Protein 4JF5 (pdb70)

InterPro domains:
  IPR001460 Penicillin-binding protein, transpeptidase [PF00905] (48-263)
  IPR012338 Beta-lactamase/transpeptidase-like [G3DSA:3.40.710.10] (31-273)
  IPR012338 Beta-lactamase/transpeptidase-like [SSF56601] (37-250)
  IPR050515 Class D beta-lactamase/transpeptidase [PTHR30627] (70-161)
  IPR058235 Beta-lactamase OXA-23/133 [NF000266] (1-273)

Radius of gyration: 17.52 Å; Cα contacts (8 Å, |Δi|>4): 471; chains: 1; bounding box: 37×50×43 Å

GO terms:
  GO:0008800 beta-lactamase activity (F, EXP)

Solvent-accessible surface area: 12096 Å² total; per-residue (Å²): 177,94,152,37,32,62,100,41,0,78,83,46,0,65,99,54,115,14,46,0,0,0,0,6,39,49,117,189,129,62,46,54,24,6,38,19,83,93,23,0,108,57,76,36,6,0,0,26,2,1,16,2,1,1,0,0,0,0,17,67,44,159,78,14,75,73,116,50,94,15,177,84,206,58,160,196,116,75,165,83,98,222,98,157,93,26,29,0,10,40,0,2,99,57,102,110,20,40,2,4,68,58,0,0,118,81,10,22,44,122,34,0,56,120,9,0,155,118,30,45,9,14,42,22,89,0,26,158,98,20,29,39,1,10,58,76,11,50,0,75,0,15,0,31,63,2,0,72,12,0,13,80,0,9,89,49,120,11,68,18,46,137,138,5,2,44,26,0,33,109,11,2,72,76,101,93,70,134,35,59,68,11,19,2,13,35,3,33,1,109,124,40,152,85,22,2,0,0,0,0,0,6,0,56,34,79,102,39,120,34,14,0,0,0,0,0,0,58,3,79,88,130,15,80,48,64,9,17,55,71,0,2,52,55,0,0,123,47,21,116,15,52

CATH classification: 3.40.710.10

Secondary structure (DSSP, 8-state):
-HHHHHHHHHHHHHHTTS-EEEEEE-SS-EEEEES-GGGGGS-B--GGGGHHHHHHHHHHTTS--TTPPP----SPP--GGGSPP--HHHHHH-SS-SHHHHHHHHH-HHHHHHHHHHHT-TT---TT-TTTHHHHSS--B-HHHHHHHHHHHHTT-SSS-HHHHHHHHHHTEEEEETTEEEEEEEEEE-SSSSEEEEEEEEEE-TTS-EEEEEEEEEE-TTS-TTHHHHHHHHHHHHTT--

Structure (mmCIF, N/CA/C/O backbone):
data_4JF5
#
_entry.id   4JF5
#
_cell.length_a   132.919
_cell.length_b   49.651
_cell.length_c   44.121
_cell.angle_alpha   90.00
_cell.angle_beta   96.97
_cell.angle_gamma   90.00
#
_symmetry.space_group_name_H-M   'C 1 2 1'
#
loop_
_entity.id
_entity.type
_entity.pdbx_description
1 polymer Beta-lactamase
2 non-polymer 'CITRATE ANION'
3 non-polymer 1,2-ETHANEDIOL
4 water water
#
loop_
_atom_site.group_PDB
_atom_site.id
_atom_site.type_symbol
_atom_site.label_atom_id
_atom_site.label_alt_id
_atom_site.label_comp_id
_atom_site.label_asym_id
_atom_site.label_entity_id
_atom_site.label_seq_id
_atom_site.pdbx_PDB_ins_code
_atom_site.Cartn_x
_atom_site.Cartn_y
_atom_site.Cartn_z
_atom_site.occupancy
_atom_site.B_iso_or_equiv
_atom_site.auth_seq_id
_atom_site.auth_comp_id
_atom_site.auth_asym_id
_atom_site.auth_atom_id
_atom_site.pdbx_PDB_model_num
ATOM 1 N N . ILE A 1 2 ? -27.701 -49.648 32.216 1.00 38.80 32 ILE A N 1
ATOM 2 C CA . ILE A 1 2 ? -27.883 -48.206 32.084 1.00 38.62 32 ILE A CA 1
ATOM 3 C C . ILE A 1 2 ? -27.398 -47.712 30.724 1.00 37.79 32 ILE A C 1
ATOM 4 O O . ILE A 1 2 ? -28.123 -47.017 30.010 1.00 36.95 32 ILE A O 1
ATOM 9 N N . VAL A 1 3 ? -26.166 -48.076 30.377 1.00 38.15 33 VAL A N 1
ATOM 10 C CA . VAL A 1 3 ? -25.558 -47.678 29.111 1.00 38.62 33 VAL A CA 1
ATOM 11 C C . VAL A 1 3 ? -26.344 -48.215 27.919 1.00 38.02 33 VAL A C 1
ATOM 12 O O . VAL A 1 3 ? -26.608 -47.490 26.955 1.00 38.05 33 VAL A O 1
ATOM 16 N N . GLN A 1 4 ? -26.718 -49.488 27.992 1.00 36.47 34 GLN A N 1
ATOM 17 C CA . GLN A 1 4 ? -27.469 -50.130 26.920 1.00 35.29 34 GLN A CA 1
ATOM 18 C C . GLN A 1 4 ? -28.814 -49.437 26.696 1.00 31.59 34 GLN A C 1
ATOM 19 O O . GLN A 1 4 ? -29.261 -49.282 25.556 1.00 29.54 34 GLN A O 1
ATOM 25 N N . GLY A 1 5 ? -29.443 -48.998 27.783 1.00 29.46 35 GLY A N 1
ATOM 26 C CA . GLY A 1 5 ? -30.675 -48.233 27.691 1.00 28.07 35 GLY A CA 1
ATOM 27 C C . GLY A 1 5 ? -30.475 -46.912 26.966 1.00 26.65 35 GLY A C 1
ATOM 28 O O . GLY A 1 5 ? -31.259 -46.549 26.086 1.00 24.49 35 GLY A O 1
ATOM 29 N N . HIS A 1 6 ? -29.421 -46.192 27.340 1.00 26.99 36 HIS A N 1
ATOM 30 C CA . HIS A 1 6 ? -29.070 -44.936 26.682 1.00 27.18 36 HIS A CA 1
ATOM 31 C C . HIS A 1 6 ? -28.904 -45.145 25.185 1.00 25.54 36 HIS A C 1
ATOM 32 O O . HIS A 1 6 ? -29.457 -44.390 24.381 1.00 22.30 36 HIS A O 1
ATOM 39 N N . ASN A 1 7 ? -28.149 -46.182 24.821 1.00 25.74 37 ASN A N 1
ATOM 40 C CA . ASN A 1 7 ? -27.879 -46.493 23.422 1.00 25.34 37 ASN A CA 1
ATOM 41 C C . ASN A 1 7 ? -29.173 -46.721 22.652 1.00 21.76 37 ASN A C 1
ATOM 42 O O . ASN A 1 7 ? -29.378 -46.161 21.575 1.00 21.78 37 ASN A O 1
ATOM 47 N N . GLN A 1 8 ? -30.046 -47.546 23.216 1.00 20.49 38 GLN A N 1
ATOM 48 C CA . GLN A 1 8 ? -31.287 -47.906 22.555 1.00 19.56 38 GLN A CA 1
ATOM 49 C C . GLN A 1 8 ? -32.166 -46.681 22.325 1.00 18.21 38 GLN A C 1
ATOM 50 O O . GLN A 1 8 ? -32.687 -46.473 21.229 1.00 18.56 38 GLN A O 1
ATOM 56 N N . VAL A 1 9 ? -32.319 -45.864 23.359 1.00 18.66 39 VAL A N 1
ATOM 57 C CA . VAL A 1 9 ? -33.236 -44.736 23.303 1.00 17.70 39 VAL A CA 1
ATOM 58 C C . VAL A 1 9 ? -32.808 -43.675 22.282 1.00 17.11 39 VAL A C 1
ATOM 59 O O . VAL A 1 9 ? -33.625 -43.189 21.497 1.00 16.62 39 VAL A O 1
ATOM 63 N N . ILE A 1 10 ? -31.527 -43.332 22.268 1.00 15.88 40 ILE A N 1
ATOM 64 C CA . ILE A 1 10 ? -31.059 -42.320 21.329 1.00 15.07 40 ILE A CA 1
ATOM 6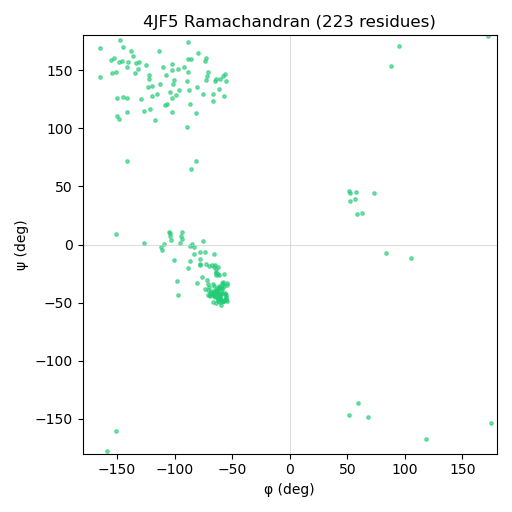5 C C . ILE A 1 10 ? -31.076 -42.826 19.875 1.00 15.26 40 ILE A C 1
ATOM 66 O O . ILE A 1 10 ? -31.391 -42.067 18.955 1.00 15.55 40 ILE A O 1
ATOM 71 N N . HIS A 1 11 ? -30.760 -44.103 19.668 1.00 15.67 41 HIS A N 1
ATOM 72 C CA . HIS A 1 11 ? -30.875 -44.722 18.341 1.00 16.62 41 HIS A CA 1
ATOM 73 C C . HIS A 1 11 ? -32.303 -44.518 17.849 1.00 16.59 41 HIS A C 1
ATOM 74 O O . HIS A 1 11 ? -32.542 -44.087 16.715 1.00 16.99 41 HIS A O 1
ATOM 81 N N . GLN A 1 12 ? -33.259 -44.803 18.726 1.00 17.36 42 GLN A N 1
ATOM 82 C CA . GLN A 1 12 ? -34.657 -44.641 18.383 1.00 18.32 42 GLN A CA 1
ATOM 83 C C . GLN A 1 12 ? -35.026 -43.179 18.101 1.00 18.41 42 GLN A C 1
ATOM 84 O O . GLN A 1 12 ? -35.797 -42.909 17.182 1.00 19.27 42 GLN A O 1
ATOM 90 N N . TYR A 1 13 ? -34.478 -42.243 18.875 1.00 18.11 43 TYR A N 1
ATOM 91 C CA . TYR A 1 13 ? -34.740 -40.825 18.633 1.00 18.00 43 TYR A CA 1
ATOM 92 C C . TYR A 1 13 ? -34.378 -40.438 17.198 1.00 18.46 43 TYR A C 1
ATOM 93 O O . TYR A 1 13 ? -35.111 -39.708 16.534 1.00 19.87 43 TYR A O 1
ATOM 102 N N . PHE A 1 14 ? -33.236 -40.919 16.718 1.00 17.97 44 PHE A N 1
ATOM 103 C CA . PHE A 1 14 ? -32.833 -40.606 15.356 1.00 18.27 44 PHE A CA 1
ATOM 104 C C . PHE A 1 14 ? -33.696 -41.326 14.324 1.00 18.52 44 PHE A C 1
ATOM 105 O O . PHE A 1 14 ? -34.051 -40.752 13.293 1.00 19.50 44 PHE A O 1
ATOM 113 N N . ASP A 1 15 ? -34.048 -42.575 14.612 1.00 18.43 45 ASP A N 1
ATOM 114 C CA . ASP A 1 15 ? -34.914 -43.332 13.716 1.00 19.22 45 ASP A CA 1
ATOM 115 C C . ASP A 1 15 ? -36.266 -42.646 13.545 1.00 21.56 45 ASP A C 1
ATOM 116 O O . ASP A 1 15 ? -36.841 -42.663 12.462 1.00 22.41 45 ASP A O 1
ATOM 121 N N . GLU A 1 16 ? -36.766 -42.040 14.617 1.00 22.82 46 GLU A N 1
ATOM 122 C CA . GLU A 1 16 ? -38.071 -41.384 14.581 1.00 26.54 46 GLU A CA 1
ATOM 123 C C . GLU A 1 16 ? -38.104 -40.196 13.612 1.00 28.59 46 GLU A C 1
ATOM 124 O O . GLU A 1 16 ? -39.174 -39.797 13.152 1.00 30.98 46 GLU A O 1
ATOM 130 N N . LYS A 1 17 ? -36.935 -39.649 13.285 1.00 29.15 47 LYS A N 1
ATOM 131 C CA . LYS A 1 17 ? -36.854 -38.540 12.336 1.00 31.08 47 LYS A CA 1
ATOM 132 C C . LYS A 1 17 ? -36.567 -39.012 10.910 1.00 31.43 47 LYS A C 1
ATOM 133 O O . LYS A 1 17 ? -36.425 -38.195 9.999 1.00 31.95 47 LYS A O 1
ATOM 139 N N . ASN A 1 18 ? -36.471 -40.327 10.735 1.00 31.00 48 ASN A N 1
ATOM 140 C CA A ASN A 1 18 ? -36.222 -40.927 9.425 0.56 31.56 48 ASN A CA 1
ATOM 141 C CA B ASN A 1 18 ? -36.223 -40.933 9.426 0.44 31.25 48 ASN A CA 1
ATOM 142 C C . ASN A 1 18 ? -34.963 -40.405 8.738 1.00 30.91 48 ASN A C 1
ATOM 143 O O . ASN A 1 18 ? -34.971 -40.090 7.548 1.00 31.85 48 ASN A O 1
ATOM 152 N N . THR A 1 19 ? -33.878 -40.310 9.491 1.00 28.53 49 THR A N 1
ATOM 153 C CA . THR A 1 19 ? -32.615 -39.915 8.897 1.00 26.46 49 THR A CA 1
ATOM 154 C C . THR A 1 19 ? -31.481 -40.605 9.635 1.00 23.54 49 THR A C 1
ATOM 155 O O . THR A 1 19 ? -31.713 -41.331 10.598 1.00 25.39 49 THR A O 1
ATOM 159 N N . SER A 1 20 ? -30.267 -40.398 9.147 1.00 20.85 50 SER A N 1
ATOM 160 C CA A SER A 1 20 ? -29.075 -41.026 9.701 0.74 18.79 50 SER A CA 1
ATOM 161 C CA B SER A 1 20 ? -29.084 -41.027 9.704 0.26 19.25 50 SER A CA 1
ATOM 162 C C . SER A 1 20 ? -28.278 -39.986 10.466 1.00 16.80 50 SER A C 1
ATOM 163 O O . SER A 1 20 ? -27.979 -38.921 9.936 1.00 16.65 50 SER A O 1
ATOM 168 N N . GLY A 1 21 ? -27.940 -40.297 11.710 1.00 15.29 51 GLY A N 1
ATOM 169 C CA . GLY A 1 21 ? -27.207 -39.355 12.526 1.00 14.06 51 GLY A CA 1
ATOM 170 C C . GLY A 1 21 ? -26.361 -39.997 13.595 1.00 12.91 51 GLY A C 1
ATOM 171 O O . GLY A 1 21 ? -26.577 -41.144 14.000 1.00 13.60 51 GLY A O 1
ATOM 172 N N . VAL A 1 22 ? -25.392 -39.228 14.072 1.00 12.39 52 VAL A N 1
ATOM 173 C CA . VAL A 1 22 ? -24.557 -39.634 15.185 1.00 11.67 52 VAL A CA 1
ATOM 174 C C . VAL A 1 22 ? -24.448 -38.466 16.156 1.00 11.04 52 VAL A C 1
ATOM 175 O O . VAL A 1 22 ? -24.496 -37.307 15.756 1.00 11.22 52 VAL A O 1
ATOM 179 N N . LEU A 1 23 ? -24.339 -38.796 17.437 1.00 10.82 53 LEU A N 1
ATOM 180 C CA . LEU A 1 23 ? -24.029 -37.837 18.479 1.00 10.48 53 LEU A CA 1
ATOM 181 C C . LEU A 1 23 ? -22.758 -38.318 19.162 1.00 10.16 53 LEU A C 1
ATOM 182 O O . LEU A 1 23 ? -22.721 -39.409 19.742 1.00 12.16 53 LEU A O 1
ATOM 187 N N . VAL A 1 24 ? -21.708 -37.512 19.061 1.00 9.88 54 VAL A N 1
ATOM 188 C CA . VAL A 1 24 ? -20.430 -37.821 19.693 1.00 10.35 54 VAL A CA 1
ATOM 189 C C . VAL A 1 24 ? -20.358 -37.036 21.000 1.00 10.24 54 VAL A C 1
ATOM 190 O O . VAL A 1 24 ? -20.597 -35.835 21.003 1.00 10.73 54 VAL A O 1
ATOM 194 N N . ILE A 1 25 ? -20.045 -37.715 22.102 1.00 10.39 55 ILE A N 1
ATOM 195 C CA . ILE A 1 25 ? -19.920 -37.078 23.409 1.00 10.80 55 ILE A CA 1
ATOM 196 C C . ILE A 1 25 ? -18.500 -37.291 23.916 1.00 11.51 55 ILE A C 1
ATOM 197 O O . ILE A 1 25 ? -18.003 -38.418 23.931 1.00 14.22 55 ILE A O 1
ATOM 202 N N . GLN A 1 26 ? -17.840 -36.208 24.311 1.00 11.13 56 GLN A N 1
ATOM 203 C CA . GLN A 1 26 ? -16.491 -36.299 24.863 1.00 12.01 56 GLN A CA 1
ATOM 204 C C . GLN A 1 26 ? -16.479 -35.767 26.277 1.00 13.84 56 GLN A C 1
ATOM 205 O O . GLN A 1 26 ? -16.778 -34.598 26.525 1.00 13.40 56 GLN A O 1
ATOM 211 N N A THR A 1 27 ? -16.169 -36.639 27.226 0.35 15.51 57 THR A N 1
ATOM 212 N N B THR A 1 27 ? -16.088 -36.655 27.184 0.65 16.48 57 THR A N 1
ATOM 213 C CA A THR A 1 27 ? -16.000 -36.218 28.605 0.35 18.37 57 THR A CA 1
ATOM 214 C CA B THR A 1 27 ? -16.005 -36.402 28.608 0.65 20.34 57 THR A CA 1
ATOM 215 C C A THR A 1 27 ? -14.520 -36.058 28.891 0.35 21.34 57 THR A C 1
ATOM 216 C C B THR A 1 27 ? -14.614 -36.822 29.057 0.65 22.32 57 THR A C 1
ATOM 217 O O A THR A 1 27 ? -13.699 -36.069 27.975 0.35 22.06 57 THR A O 1
ATOM 218 O O B THR A 1 27 ? -14.316 -38.011 29.079 0.65 20.65 57 THR A O 1
ATOM 225 N N A ASP A 1 28 ? -14.181 -35.929 30.169 0.35 24.03 58 ASP A N 1
ATOM 226 N N B ASP A 1 28 ? -13.770 -35.847 29.391 0.65 25.81 58 ASP A N 1
ATOM 227 C CA A ASP A 1 28 ? -12.792 -35.758 30.575 0.35 27.61 58 ASP A CA 1
ATOM 228 C CA B ASP A 1 28 ? -12.397 -36.091 29.855 0.65 28.87 58 ASP A CA 1
ATOM 229 C C A ASP A 1 28 ? -11.954 -37.018 30.351 0.35 29.13 58 ASP A C 1
ATOM 230 C C B ASP A 1 28 ? -11.645 -37.191 29.092 0.65 30.41 58 ASP A C 1
ATOM 231 O O A ASP A 1 28 ? -10.724 -36.960 30.367 0.35 30.39 58 ASP A O 1
ATOM 232 O O B ASP A 1 28 ? -11.450 -38.291 29.614 0.65 31.76 58 ASP A O 1
ATOM 241 N N A LYS A 1 29 ? -12.620 -38.150 30.130 0.35 29.74 59 LYS A N 1
ATOM 242 N N B LYS A 1 29 ? -11.245 -36.887 27.858 0.65 30.52 59 LYS A N 1
ATOM 243 C CA A LYS A 1 29 ? -11.928 -39.434 30.061 0.35 30.86 59 LYS A CA 1
ATOM 244 C CA B LYS A 1 29 ? -10.536 -37.826 26.973 0.65 30.34 59 LYS A CA 1
ATOM 245 C C A LYS A 1 29 ? -12.281 -40.287 28.843 0.35 29.91 59 LYS A C 1
ATOM 246 C C B LYS A 1 29 ? -11.338 -39.061 26.544 0.65 28.60 59 LYS A C 1
ATOM 247 O O A LYS A 1 29 ? -11.687 -41.345 28.638 0.35 30.66 59 LYS A O 1
ATOM 248 O O B LYS A 1 29 ? -10.907 -39.805 25.663 0.65 29.64 59 LYS A O 1
ATOM 259 N N A LYS A 1 30 ? -13.230 -39.837 28.028 0.35 27.48 60 LYS A N 1
ATOM 260 N N B LYS A 1 30 ? -12.498 -39.274 27.156 0.65 24.97 60 LYS A N 1
ATOM 261 C CA A LYS A 1 30 ? -13.885 -40.759 27.105 0.35 25.35 60 LYS A CA 1
ATOM 262 C CA B LYS A 1 30 ? -13.331 -40.419 26.812 0.65 22.98 60 LYS A CA 1
ATOM 263 C C A LYS A 1 30 ? -14.565 -40.085 25.914 0.35 21.97 60 LYS A C 1
ATOM 264 C C B LYS A 1 30 ? -14.450 -40.023 25.861 0.65 20.26 60 LYS A C 1
ATOM 265 O O A LYS A 1 30 ? -15.101 -38.988 26.048 0.35 21.78 60 LYS A O 1
ATOM 266 O O B LYS A 1 30 ? -15.217 -39.104 26.133 0.65 18.63 60 LYS A O 1
ATOM 277 N N . ILE A 1 31 ? -14.546 -40.745 24.755 1.00 19.11 61 ILE A N 1
ATOM 278 C CA . ILE A 1 31 ? -15.506 -40.440 23.702 1.00 17.81 61 ILE A CA 1
ATOM 279 C C . ILE A 1 31 ? -16.516 -41.577 23.589 1.00 16.93 61 ILE A C 1
ATOM 280 O O . ILE A 1 31 ? -16.146 -42.750 23.534 1.00 19.57 61 ILE A O 1
ATOM 285 N N . ASN A 1 32 ? -17.796 -41.219 23.573 1.00 15.19 62 ASN A N 1
ATOM 286 C CA . ASN A 1 32 ? -18.859 -42.184 23.356 1.00 15.11 62 ASN A CA 1
ATOM 287 C C . ASN A 1 32 ? -19.684 -41.784 22.151 1.00 13.38 62 ASN A C 1
ATOM 288 O O . ASN A 1 32 ? -19.861 -40.599 21.889 1.00 13.53 62 ASN A O 1
ATOM 293 N N . LEU A 1 33 ? -20.175 -42.778 21.418 1.00 13.71 63 LEU A N 1
ATOM 294 C CA . LEU A 1 33 ? -20.987 -42.537 20.232 1.00 13.44 63 LEU A CA 1
ATOM 295 C C . LEU A 1 33 ? -22.416 -43.008 20.455 1.00 13.52 63 LEU A C 1
ATOM 296 O O . LEU A 1 33 ? -22.640 -44.089 20.991 1.00 16.29 63 LEU A O 1
ATOM 301 N N . TYR A 1 34 ? -23.371 -42.207 20.002 1.00 12.78 64 TYR A N 1
ATOM 302 C CA . TYR A 1 34 ? -24.790 -42.535 20.107 1.00 12.81 64 TYR A CA 1
ATOM 303 C C . TYR A 1 34 ? -25.479 -42.208 18.791 1.00 13.18 64 TYR A C 1
ATOM 304 O O . TYR A 1 34 ? -24.951 -41.453 17.974 1.00 13.55 64 TYR A O 1
ATOM 313 N N . GLY A 1 35 ? -26.667 -42.770 18.584 1.00 13.95 65 GLY A N 1
ATOM 314 C CA . GLY A 1 35 ? -27.425 -42.492 17.378 1.00 14.67 65 GLY A CA 1
ATOM 315 C C . GLY A 1 35 ? -27.658 -43.742 16.564 1.00 15.25 65 GLY A C 1
ATOM 316 O O . GLY A 1 35 ? -27.452 -44.850 17.051 1.00 16.29 65 GLY A O 1
ATOM 317 N N . ASN A 1 36 ? -28.108 -43.569 15.324 1.00 15.04 66 ASN A N 1
ATOM 318 C CA . ASN A 1 36 ? -28.435 -44.715 14.477 1.00 15.92 66 ASN A CA 1
ATOM 319 C C . ASN A 1 36 ? -27.464 -44.935 13.322 1.00 16.97 66 ASN A C 1
ATOM 320 O O . ASN A 1 36 ? -27.639 -45.857 12.530 1.00 19.00 66 ASN A O 1
ATOM 325 N N . ALA A 1 37 ? -26.446 -44.086 13.220 1.00 16.47 67 ALA A N 1
ATOM 326 C CA . ALA A 1 37 ? -25.452 -44.234 12.165 1.00 16.82 67 ALA A CA 1
ATOM 327 C C . ALA A 1 37 ? -24.073 -43.906 12.728 1.00 16.74 67 ALA A C 1
ATOM 328 O O . ALA A 1 37 ? -23.485 -42.866 12.424 1.00 16.36 67 ALA A O 1
ATOM 330 N N . LEU A 1 38 ? -23.559 -44.804 13.560 1.00 16.74 68 LEU A N 1
ATOM 331 C CA . LEU A 1 38 ? -22.331 -44.527 14.294 1.00 16.41 68 LEU A CA 1
ATOM 332 C C . LEU A 1 38 ? -21.120 -44.360 13.389 1.00 16.39 68 LEU A C 1
ATOM 333 O O . LEU A 1 38 ? -20.180 -43.665 13.758 1.00 17.64 68 LEU A O 1
ATOM 338 N N . SER A 1 39 ? -21.151 -44.984 12.212 1.00 17.48 69 SER A N 1
ATOM 339 C CA . SER A 1 39 ? -20.054 -44.878 11.251 1.00 18.73 69 SER A CA 1
ATOM 340 C C . SER A 1 39 ? -19.833 -43.446 10.764 1.00 17.81 69 SER A C 1
ATOM 341 O O . SER A 1 39 ? -18.765 -43.120 10.254 1.00 18.84 69 SER A O 1
ATOM 344 N N . ARG A 1 40 ? -20.837 -42.587 10.921 1.00 15.54 70 ARG A N 1
ATOM 345 C CA . ARG A 1 40 ? -20.671 -41.179 10.587 1.00 14.47 70 ARG A CA 1
ATOM 346 C C . ARG A 1 40 ? -19.582 -40.523 11.432 1.00 14.03 70 ARG A C 1
ATOM 347 O O . ARG A 1 40 ? -18.992 -39.541 11.011 1.00 14.22 70 ARG A O 1
ATOM 355 N N . ALA A 1 41 ? -19.333 -41.055 12.625 1.00 14.39 71 ALA A N 1
ATOM 356 C CA . ALA A 1 41 ? -18.409 -40.416 13.564 1.00 14.45 71 ALA A CA 1
ATOM 357 C C . ALA A 1 41 ? -17.000 -40.252 13.012 1.00 14.38 71 ALA A C 1
ATOM 358 O O . ALA A 1 41 ? -16.316 -39.280 13.337 1.00 14.68 71 ALA A O 1
ATOM 360 N N . ASN A 1 42 ? -16.575 -41.206 12.187 1.00 14.69 72 ASN A N 1
ATOM 361 C CA A ASN A 1 42 ? -15.247 -41.173 11.580 0.52 16.59 72 ASN A CA 1
ATOM 362 C CA B ASN A 1 42 ? -15.244 -41.165 11.589 0.48 16.20 72 ASN A CA 1
ATOM 363 C C . ASN A 1 42 ? -15.291 -40.912 10.079 1.00 16.34 72 ASN A C 1
ATOM 364 O O . ASN A 1 42 ? -14.334 -41.195 9.357 1.00 19.22 72 ASN A O 1
ATOM 373 N N . THR A 1 43 ? -16.405 -40.366 9.609 1.00 15.57 73 THR A N 1
ATOM 374 C CA . THR A 1 43 ? -16.556 -39.996 8.208 1.00 15.24 73 THR A CA 1
ATOM 375 C C . THR A 1 43 ? -16.371 -38.488 8.073 1.00 14.35 73 THR A C 1
ATOM 376 O O . THR A 1 43 ? -16.855 -37.723 8.904 1.00 14.52 7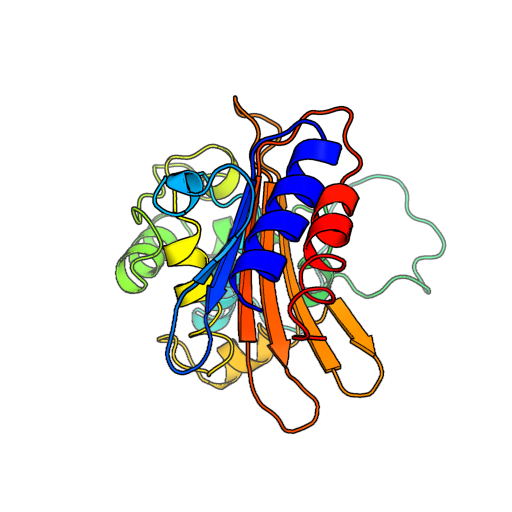3 THR A O 1
ATOM 380 N N . GLU A 1 44 ? -15.650 -38.059 7.043 1.00 14.63 74 GLU A N 1
ATOM 381 C CA . GLU A 1 44 ? -15.452 -36.634 6.798 1.00 14.90 74 GLU A CA 1
ATOM 382 C C . GLU A 1 44 ? -16.650 -35.995 6.099 1.00 13.79 74 GLU A C 1
ATOM 383 O O . GLU A 1 44 ? -17.162 -36.541 5.117 1.00 15.38 74 GLU A O 1
ATOM 389 N N . TYR A 1 45 ? -17.052 -34.821 6.585 1.00 12.45 75 TYR A N 1
ATOM 390 C CA . TYR A 1 45 ? -18.100 -34.011 5.974 1.00 12.71 75 TYR A CA 1
ATOM 391 C C . TYR A 1 45 ? -17.636 -32.571 5.899 1.00 12.10 75 TYR A C 1
ATOM 392 O O . TYR A 1 45 ? -16.817 -32.143 6.714 1.00 11.94 75 TYR A O 1
ATOM 401 N N . VAL A 1 46 ? -18.189 -31.794 4.975 1.00 12.87 76 VAL A N 1
ATOM 402 C CA . VAL A 1 46 ? -17.920 -30.360 5.017 1.00 12.66 76 VAL A CA 1
ATOM 403 C C . VAL A 1 46 ? -18.429 -29.825 6.358 1.00 11.27 76 VAL A C 1
ATOM 404 O O . VAL A 1 46 ? -19.456 -30.277 6.871 1.00 12.35 76 VAL A O 1
ATOM 408 N N . PRO A 1 47 ? -17.696 -28.878 6.957 1.00 11.09 77 PRO A N 1
ATOM 409 C CA . PRO A 1 47 ? -18.088 -28.388 8.288 1.00 10.97 77 PRO A CA 1
ATOM 410 C C . PRO A 1 47 ? -19.249 -27.404 8.255 1.00 10.68 77 PRO A C 1
ATOM 411 O O . PRO A 1 47 ? -19.873 -27.172 9.292 1.00 10.51 77 PRO A O 1
ATOM 415 N N . ALA A 1 48 ? -19.543 -26.838 7.092 1.00 10.80 78 ALA A N 1
ATOM 416 C CA . ALA A 1 48 ? -20.527 -25.769 6.982 1.00 11.31 78 ALA A CA 1
ATOM 417 C C . ALA A 1 48 ? -20.193 -24.679 7.998 1.00 10.29 78 ALA A C 1
ATOM 418 O O . ALA A 1 48 ? -19.013 -24.462 8.312 1.00 11.14 78 ALA A O 1
ATOM 420 N N . SER A 1 49 ? -21.197 -24.009 8.548 1.00 10.43 79 SER A N 1
ATOM 421 C CA . SER A 1 49 ? -20.884 -22.892 9.421 1.00 10.91 79 SER A CA 1
ATOM 422 C C . SER A 1 49 ? -20.372 -23.249 10.805 1.00 9.26 79 SER A C 1
ATOM 423 O O . SER A 1 49 ? -20.070 -22.347 11.578 1.00 10.01 79 SER A O 1
ATOM 426 N N . THR A 1 50 ? -20.186 -24.533 11.107 1.00 9.40 80 THR A N 1
ATOM 427 C CA . THR A 1 50 ? -19.364 -24.835 12.281 1.00 9.15 80 THR A CA 1
ATOM 428 C C . THR A 1 50 ? -17.971 -24.207 12.130 1.00 9.09 80 THR A C 1
ATOM 429 O O . THR A 1 50 ? -17.313 -23.907 13.120 1.00 9.79 80 THR A O 1
ATOM 433 N N . PHE A 1 51 ? -17.540 -23.982 10.891 1.00 8.87 81 PHE A N 1
ATOM 434 C CA . PHE A 1 51 ? -16.256 -23.364 10.629 1.00 9.52 81 PHE A CA 1
ATOM 435 C C . PHE A 1 51 ? -16.191 -21.922 11.113 1.00 8.63 81 PHE A C 1
ATOM 436 O O . PHE A 1 51 ? -15.098 -21.403 11.314 1.00 9.50 81 PHE A O 1
ATOM 444 N N . LYS A 1 52 ? -17.339 -21.279 11.337 1.00 9.62 82 LYS A N 1
ATOM 445 C CA . LYS A 1 52 ? -17.315 -19.907 11.852 1.00 9.74 82 LYS A CA 1
ATOM 446 C C . LYS A 1 52 ? -16.495 -19.796 13.134 1.00 9.13 82 LYS A C 1
ATOM 447 O O . LYS A 1 52 ? -15.888 -18.756 13.398 1.00 9.79 82 LYS A O 1
ATOM 453 N N . MET A 1 53 ? -16.498 -20.849 13.954 1.00 8.94 83 MET A N 1
ATOM 454 C CA . MET A 1 53 ? -15.699 -20.823 15.177 1.00 9.35 83 MET A CA 1
ATOM 455 C C . MET A 1 53 ? -14.221 -20.582 14.874 1.00 9.18 83 MET A C 1
ATOM 456 O O . MET A 1 53 ? -13.562 -19.745 15.498 1.00 10.06 83 MET A O 1
ATOM 461 N N . LEU A 1 54 ? -13.698 -21.347 13.926 1.00 9.28 84 LEU A N 1
ATOM 462 C CA . LEU A 1 54 ? -12.299 -21.251 13.565 1.00 9.48 84 LEU A CA 1
ATOM 463 C C . LEU A 1 54 ? -12.005 -19.974 12.769 1.00 9.76 84 LEU A C 1
ATOM 464 O O . LEU A 1 54 ? -10.964 -19.344 12.958 1.00 10.07 84 LEU A O 1
ATOM 469 N N . ASN A 1 55 ? -12.920 -19.592 11.885 1.00 9.16 85 ASN A N 1
ATOM 470 C CA . ASN A 1 55 ? -12.805 -18.339 11.169 1.00 9.81 85 ASN A CA 1
ATOM 471 C C . ASN A 1 55 ? -12.651 -17.168 12.160 1.00 9.96 85 ASN A C 1
ATOM 472 O O . ASN A 1 55 ? -11.748 -16.333 12.020 1.00 9.98 85 ASN A O 1
ATOM 477 N N . ALA A 1 56 ? -13.520 -17.124 13.172 1.00 9.16 86 ALA A N 1
ATOM 478 C CA . ALA A 1 56 ? -13.444 -16.081 14.196 1.00 9.69 86 ALA A CA 1
ATOM 479 C C . ALA A 1 56 ? -12.117 -16.097 14.949 1.00 9.27 86 ALA A C 1
ATOM 480 O O . ALA A 1 56 ? -11.520 -15.042 15.163 1.00 10.01 86 ALA A O 1
ATOM 482 N N . LEU A 1 57 ? -11.667 -17.277 15.370 1.00 8.73 87 LEU A N 1
ATOM 483 C CA . LEU A 1 57 ? -10.383 -17.375 16.060 1.00 8.94 87 LEU A CA 1
ATOM 484 C C . LEU A 1 57 ? -9.252 -16.815 15.206 1.00 9.28 87 LEU A C 1
ATOM 485 O O . LEU A 1 57 ? -8.422 -16.040 15.682 1.00 9.94 87 LEU A O 1
ATOM 490 N N . ILE A 1 58 ? -9.202 -17.233 13.945 1.00 9.52 88 ILE A N 1
ATOM 491 C CA . ILE A 1 58 ? -8.160 -16.792 13.039 1.00 9.69 88 ILE A CA 1
ATOM 492 C C . ILE A 1 58 ? -8.229 -15.294 12.782 1.00 10.33 88 ILE A C 1
ATOM 493 O O . ILE A 1 58 ? -7.207 -14.592 12.790 1.00 11.30 88 ILE A O 1
ATOM 498 N N . GLY A 1 59 ? -9.437 -14.797 12.559 1.00 10.46 89 GLY A N 1
ATOM 499 C CA . GLY A 1 59 ? -9.613 -13.391 12.262 1.00 11.49 89 GLY A CA 1
ATOM 500 C C . GLY A 1 59 ? -9.241 -12.495 13.427 1.00 11.01 89 GLY A C 1
ATOM 501 O O . GLY A 1 59 ? -8.612 -11.454 13.243 1.00 12.13 89 GLY A O 1
ATOM 502 N N . LEU A 1 60 ? -9.641 -12.892 14.630 1.00 10.26 90 LEU A N 1
ATOM 503 C CA . LEU A 1 60 ? -9.291 -12.128 15.823 1.00 11.00 90 LEU A CA 1
ATOM 504 C C . LEU A 1 60 ? -7.793 -12.220 16.147 1.00 11.47 90 LEU A C 1
ATOM 505 O O . LEU A 1 60 ? -7.154 -11.216 16.465 1.00 12.50 90 LEU A O 1
ATOM 510 N N . GLU A 1 61 ? -7.228 -13.422 16.075 1.00 10.81 91 GLU A N 1
ATOM 511 C CA . GLU A 1 61 ? -5.809 -13.603 16.382 1.00 11.63 91 GLU A CA 1
ATOM 512 C C . GLU A 1 61 ? -4.943 -12.738 15.468 1.00 11.67 91 GLU A C 1
ATOM 513 O O . GLU A 1 61 ? -3.942 -12.183 15.903 1.00 13.66 91 GLU A O 1
ATOM 519 N N . ASN A 1 62 ? -5.343 -12.632 14.206 1.00 11.40 92 ASN A N 1
ATOM 520 C CA . ASN A 1 62 ? -4.572 -11.903 13.209 1.00 12.60 92 ASN A CA 1
ATOM 521 C C . ASN A 1 62 ? -5.013 -10.453 13.047 1.00 13.20 92 ASN A C 1
ATOM 522 O O . ASN A 1 62 ? -4.591 -9.768 12.120 1.00 15.78 92 ASN A O 1
ATOM 527 N N . GLN A 1 63 ? -5.860 -9.997 13.964 1.00 13.66 93 GLN A N 1
ATOM 528 C CA . GLN A 1 63 ? -6.291 -8.607 14.028 1.00 15.85 93 GLN A CA 1
ATOM 529 C C . GLN A 1 63 ? -6.921 -8.127 12.726 1.00 15.51 93 GLN A C 1
ATOM 530 O O . GLN A 1 63 ? -6.721 -6.990 12.310 1.00 17.95 93 GLN A O 1
ATOM 536 N N . LYS A 1 64 ? -7.699 -8.996 12.092 1.00 13.83 94 LYS A N 1
ATOM 537 C CA . LYS A 1 64 ? -8.435 -8.612 10.891 1.00 14.19 94 LYS A CA 1
ATOM 538 C C . LYS A 1 64 ? -9.784 -7.995 11.249 1.00 15.31 94 LYS A C 1
ATOM 539 O O . LYS A 1 64 ? -10.450 -7.396 10.407 1.00 17.57 94 LYS A O 1
ATOM 545 N N . THR A 1 65 ? -10.186 -8.167 12.501 1.00 14.58 95 THR A N 1
ATOM 546 C CA . THR A 1 65 ? -11.378 -7.532 13.040 1.00 14.84 95 THR A CA 1
ATOM 547 C C . THR A 1 65 ? -11.213 -7.517 14.552 1.00 14.62 95 THR A C 1
ATOM 548 O O . THR A 1 65 ? -10.176 -7.932 15.069 1.00 15.34 95 THR A O 1
ATOM 552 N N . ASP A 1 66 ? -12.215 -7.018 15.256 1.00 14.53 96 ASP A N 1
ATOM 553 C CA . ASP A 1 66 ? -12.214 -7.049 16.707 1.00 14.72 96 ASP A CA 1
ATOM 554 C C . ASP A 1 66 ? -13.660 -7.266 17.135 1.00 14.37 96 ASP A C 1
ATOM 555 O O . ASP A 1 66 ? -14.566 -7.192 16.310 1.00 15.10 96 ASP A O 1
ATOM 560 N N . ILE A 1 67 ? -13.887 -7.540 18.412 1.00 14.87 97 ILE A N 1
ATOM 561 C CA . ILE A 1 67 ? -15.232 -7.914 18.840 1.00 14.88 97 ILE A CA 1
ATOM 562 C C . ILE A 1 67 ? -16.222 -6.748 18.869 1.00 16.16 97 ILE A C 1
ATOM 563 O O . ILE A 1 67 ? -17.409 -6.961 19.091 1.00 17.16 97 ILE A O 1
ATOM 568 N N . ASN A 1 68 ? -15.734 -5.530 18.645 1.00 16.71 98 ASN A N 1
ATOM 569 C CA . ASN A 1 68 ? -16.586 -4.346 18.670 1.00 18.57 98 ASN A CA 1
ATOM 570 C C . ASN A 1 68 ? -16.990 -3.844 17.289 1.00 18.40 98 ASN A C 1
ATOM 571 O O . ASN A 1 68 ? -17.890 -3.015 17.174 1.00 20.08 98 ASN A O 1
ATOM 576 N N . GLU A 1 69 ? -16.333 -4.337 16.244 1.00 17.02 99 GLU A N 1
ATOM 577 C CA . GLU A 1 69 ? -16.639 -3.882 14.893 1.00 16.86 99 GLU A CA 1
ATOM 578 C C . GLU A 1 69 ? -18.084 -4.200 14.512 1.00 16.76 99 GLU A C 1
ATOM 579 O O . GLU A 1 69 ? -18.566 -5.308 14.735 1.00 17.11 99 GLU A O 1
ATOM 585 N N . ILE A 1 70 ? -18.771 -3.217 13.941 1.00 17.47 100 ILE A N 1
ATOM 586 C CA . ILE A 1 70 ? -20.120 -3.418 13.426 1.00 18.48 100 ILE A CA 1
ATOM 587 C C . ILE A 1 70 ? -20.066 -3.541 11.908 1.00 18.85 100 ILE A C 1
ATOM 588 O O . ILE A 1 70 ? -19.520 -2.677 11.224 1.00 19.92 100 ILE A O 1
ATOM 593 N N . PHE A 1 71 ? -20.629 -4.629 11.395 1.00 18.99 101 PHE A N 1
ATOM 594 C CA . PHE A 1 71 ? -20.644 -4.918 9.966 1.00 20.21 101 PHE A CA 1
ATOM 595 C C . PHE A 1 71 ? -21.963 -4.486 9.328 1.00 22.23 101 PHE A C 1
ATOM 596 O O . PHE A 1 71 ? -23.001 -4.488 9.984 1.00 21.84 101 PHE A O 1
ATOM 604 N N . LYS A 1 72 ? -21.926 -4.129 8.048 1.00 27.07 102 LYS A N 1
ATOM 605 C CA . LYS A 1 72 ? -23.144 -3.742 7.337 1.00 31.17 102 LYS A CA 1
ATOM 606 C C . LYS A 1 72 ? -23.127 -4.170 5.866 1.00 33.78 102 LYS A C 1
ATOM 607 O O . LYS A 1 72 ? -22.062 -4.390 5.287 1.00 34.85 102 LYS A O 1
ATOM 613 N N . TRP A 1 73 ? -24.316 -4.282 5.275 1.00 34.81 103 TRP A N 1
ATOM 614 C CA . TRP A 1 73 ? -24.472 -4.675 3.872 1.00 35.92 103 TRP A CA 1
ATOM 615 C 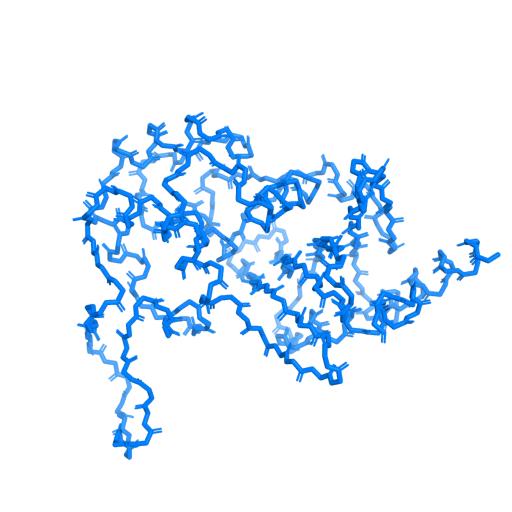C . TRP A 1 73 ? -25.880 -4.358 3.365 1.00 37.33 103 TRP A C 1
ATOM 616 O O . TRP A 1 73 ? -26.776 -4.048 4.150 1.00 37.59 103 TRP A O 1
ATOM 627 N N . LYS A 1 74 ? -26.071 -4.455 2.051 1.00 39.03 104 LYS A N 1
ATOM 628 C CA . LYS A 1 74 ? -27.377 -4.227 1.439 1.00 40.40 104 LYS A CA 1
ATOM 629 C C . LYS A 1 74 ? -28.203 -5.512 1.432 1.00 40.12 104 LYS A C 1
ATOM 630 O O . LYS A 1 74 ? -27.795 -6.518 0.852 1.00 40.55 104 LYS A O 1
ATOM 636 N N . GLY A 1 75 ? -29.365 -5.477 2.076 1.00 39.30 105 GLY A N 1
ATOM 637 C CA . GLY A 1 75 ? -30.212 -6.653 2.157 1.00 38.88 105 GLY A CA 1
ATOM 638 C C . GLY A 1 75 ? -31.680 -6.306 2.274 1.00 38.28 105 GLY A C 1
ATOM 639 O O . GLY A 1 75 ? -32.090 -5.195 1.937 1.00 36.68 105 GLY A O 1
ATOM 640 N N . GLU A 1 76 ? -32.476 -7.258 2.751 1.00 39.34 106 GLU A N 1
ATOM 641 C CA . GLU A 1 76 ? -33.905 -7.029 2.933 1.00 39.22 106 GLU A CA 1
ATOM 642 C C . GLU A 1 76 ? -34.148 -5.856 3.871 1.00 37.91 106 GLU A C 1
ATOM 643 O O . GLU A 1 76 ? -33.380 -5.635 4.810 1.00 37.68 106 GLU A O 1
ATOM 649 N N . LYS A 1 77 ? -35.205 -5.097 3.595 1.00 37.69 107 LYS A N 1
ATOM 650 C CA . LYS A 1 77 ? -35.555 -3.938 4.407 1.00 36.85 107 LYS A CA 1
ATOM 651 C C . LYS A 1 77 ? -35.749 -4.347 5.861 1.00 34.46 107 LYS A C 1
ATOM 652 O O . LYS A 1 77 ? -36.484 -5.290 6.165 1.00 33.67 107 LYS A O 1
ATOM 658 N N . ARG A 1 78 ? -35.068 -3.645 6.757 1.00 32.20 108 ARG A N 1
ATOM 659 C CA . ARG A 1 78 ? -35.186 -3.921 8.177 1.00 30.86 108 ARG A CA 1
ATOM 660 C C . ARG A 1 78 ? -36.085 -2.885 8.826 1.00 28.96 108 ARG A C 1
ATOM 661 O O . ARG A 1 78 ? -36.176 -1.744 8.371 1.00 31.92 108 ARG A O 1
ATOM 669 N N . SER A 1 79 ? -36.765 -3.292 9.886 1.00 25.02 109 SER A N 1
ATOM 670 C CA . SER A 1 79 ? -37.589 -2.372 10.642 1.00 22.28 109 SER A CA 1
ATOM 671 C C . SER A 1 79 ? -37.267 -2.507 12.114 1.00 18.83 109 SER A C 1
ATOM 672 O O . SER A 1 79 ? -36.761 -3.541 12.558 1.00 19.03 109 SER A O 1
ATOM 675 N N . PHE A 1 80 ? -37.564 -1.458 12.866 1.00 16.45 110 PHE A N 1
ATOM 676 C CA . PHE A 1 80 ? -37.354 -1.471 14.311 1.00 15.38 110 PHE A CA 1
ATOM 677 C C . PHE A 1 80 ? -35.933 -1.899 14.676 1.00 15.59 110 PHE A C 1
ATOM 678 O O . PHE A 1 80 ? -35.721 -2.725 15.565 1.00 15.65 110 PHE A O 1
ATOM 686 N N . THR A 1 81 ? -34.965 -1.323 13.970 1.00 16.04 111 THR A N 1
ATOM 687 C CA . THR A 1 81 ? -33.565 -1.668 14.165 1.00 17.25 111 THR A CA 1
ATOM 688 C C . THR A 1 81 ? -33.029 -1.228 15.519 1.00 14.97 111 THR A C 1
ATOM 689 O O . THR A 1 81 ? -32.005 -1.736 15.962 1.00 16.66 111 THR A O 1
ATOM 693 N N . ALA A 1 82 ? -33.718 -0.308 16.193 1.00 14.20 112 ALA A N 1
ATOM 694 C CA . ALA A 1 82 ? -33.302 0.071 17.538 1.00 15.70 112 ALA A CA 1
ATOM 695 C C . ALA A 1 82 ? -33.437 -1.107 18.500 1.00 15.99 112 ALA A C 1
ATOM 696 O O . ALA A 1 82 ? -32.834 -1.111 19.573 1.00 19.69 112 ALA A O 1
ATOM 698 N N . TRP A 1 83 ? -34.215 -2.113 18.102 1.00 15.75 113 TRP A N 1
ATOM 699 C CA . TRP A 1 83 ? -34.419 -3.312 18.917 1.00 18.10 113 TRP A CA 1
ATOM 700 C C . TRP A 1 83 ? -33.641 -4.515 18.396 1.00 20.29 113 TRP A C 1
ATOM 701 O O . TRP A 1 83 ? -33.848 -5.641 18.854 1.00 24.81 113 TRP A O 1
ATOM 712 N N . GLU A 1 84 ? -32.754 -4.273 17.439 1.00 19.85 114 GLU A N 1
ATOM 713 C CA . GLU A 1 84 ? -31.889 -5.319 16.920 1.00 21.89 114 GLU A CA 1
ATOM 714 C C . GLU A 1 84 ? -30.512 -5.178 17.550 1.00 21.05 114 GLU A C 1
ATOM 715 O O . GLU A 1 84 ? -30.023 -4.067 17.763 1.00 23.50 114 GLU A O 1
ATOM 721 N N . LYS A 1 85 ? -29.894 -6.309 17.860 1.00 20.03 115 LYS A N 1
ATOM 722 C CA . LYS A 1 85 ? -28.531 -6.304 18.361 1.00 20.92 115 LYS A CA 1
ATOM 723 C C . LYS A 1 85 ? -27.581 -5.794 17.281 1.00 19.71 115 LYS A C 1
ATOM 724 O O . LYS A 1 85 ? -27.755 -6.097 16.102 1.00 19.40 115 LYS A O 1
ATOM 730 N N . ASP A 1 86 ? -26.590 -5.006 17.680 1.00 19.38 116 ASP A N 1
ATOM 731 C CA . ASP A 1 86 ? -25.573 -4.547 16.738 1.00 21.17 116 ASP A CA 1
ATOM 732 C C . ASP A 1 86 ? -24.914 -5.722 16.026 1.00 17.85 116 ASP A C 1
ATOM 733 O O . ASP A 1 86 ? -24.643 -6.751 16.645 1.00 17.69 116 ASP A O 1
ATOM 738 N N . MET A 1 87 ? -24.653 -5.555 14.732 1.00 16.89 117 MET A N 1
ATOM 739 C CA . MET A 1 87 ? -24.121 -6.633 13.902 1.00 16.38 117 MET A CA 1
ATOM 740 C C . MET A 1 87 ? -22.608 -6.786 14.048 1.00 15.60 117 MET A C 1
ATOM 741 O O . MET A 1 87 ? -21.836 -6.453 13.150 1.00 16.06 117 MET A O 1
ATOM 746 N N . THR A 1 88 ? -22.203 -7.292 15.204 1.00 15.32 118 THR A N 1
ATOM 747 C CA . THR A 1 88 ? -20.814 -7.597 15.482 1.00 15.29 118 THR A CA 1
ATOM 748 C C . THR A 1 88 ? -20.495 -9.012 15.024 1.00 13.91 118 THR A C 1
ATOM 749 O O . THR A 1 88 ? -21.383 -9.767 14.623 1.00 13.98 118 THR A O 1
ATOM 753 N N . LEU A 1 89 ? -19.223 -9.379 15.110 1.00 14.99 119 LEU A N 1
ATOM 754 C CA . LEU A 1 89 ? -18.808 -10.729 14.803 1.00 14.60 119 LEU A CA 1
ATOM 755 C C . LEU A 1 89 ? -19.575 -11.728 15.665 1.00 13.64 119 LEU A C 1
ATOM 756 O O . LEU A 1 89 ? -20.020 -12.772 15.192 1.00 14.08 119 LEU A O 1
ATOM 761 N N . GLY A 1 90 ? -19.743 -11.385 16.936 1.00 13.63 120 GLY A N 1
ATOM 762 C CA . GLY A 1 90 ? -20.445 -12.244 17.868 1.00 14.25 120 GLY A CA 1
ATOM 763 C C . GLY A 1 90 ? -21.914 -12.409 17.534 1.00 15.00 120 GLY A C 1
ATOM 764 O O . GLY A 1 90 ? -22.458 -13.510 17.603 1.00 16.95 120 GLY A O 1
ATOM 765 N N . GLU A 1 91 ? -22.570 -11.313 17.179 1.00 15.18 121 GLU A N 1
ATOM 766 C CA . GLU A 1 91 ? -23.968 -11.396 16.775 1.00 16.51 121 GLU A CA 1
ATOM 767 C C . GLU A 1 91 ? -24.119 -12.217 15.497 1.00 15.84 121 GLU A C 1
ATOM 768 O O . GLU A 1 91 ? -25.030 -13.033 15.373 1.00 17.27 121 GLU A O 1
ATOM 774 N N . ALA A 1 92 ? -23.192 -12.020 14.563 1.00 14.51 122 ALA A N 1
ATOM 775 C CA . ALA A 1 92 ? -23.251 -12.710 13.285 1.00 15.02 122 ALA A CA 1
ATOM 776 C C . ALA A 1 92 ? -22.948 -14.196 13.420 1.00 14.05 122 ALA A C 1
ATOM 777 O O . ALA A 1 92 ? -23.281 -14.974 12.530 1.00 15.78 122 ALA A O 1
ATOM 779 N N . MET A 1 93 ? -22.322 -14.586 14.532 1.00 13.65 123 MET A N 1
ATOM 780 C CA . MET A 1 93 ? -22.020 -15.990 14.778 1.00 13.50 123 MET A CA 1
ATOM 781 C C . MET A 1 93 ? -23.297 -16.818 14.720 1.00 15.16 123 MET A C 1
ATOM 782 O O . MET A 1 93 ? -23.332 -17.884 14.109 1.00 17.49 123 MET A O 1
ATOM 787 N N . LYS A 1 94 ? -24.361 -16.289 15.317 1.00 18.03 124 LYS A N 1
ATOM 788 C CA A LYS A 1 94 ? -25.646 -16.975 15.479 0.51 21.27 124 LYS A CA 1
ATOM 789 C CA B LYS A 1 94 ? -25.581 -17.081 15.422 0.49 20.75 124 LYS A CA 1
ATOM 790 C C . LYS A 1 94 ? -26.559 -16.863 14.270 1.00 21.45 124 LYS A C 1
ATOM 791 O O . LYS A 1 94 ? -27.531 -17.605 14.140 1.00 24.87 124 LYS A O 1
ATOM 802 N N . LEU A 1 95 ? -26.286 -15.885 13.420 1.00 19.75 125 LEU A N 1
ATOM 803 C CA . LEU A 1 95 ? -27.215 -15.552 12.347 1.00 21.44 125 LEU A CA 1
ATOM 804 C C . LEU A 1 95 ? -26.965 -16.332 11.073 1.00 23.97 125 LEU A C 1
ATOM 805 O O . LEU A 1 95 ? -25.820 -16.571 10.682 1.00 25.75 125 LEU A O 1
ATOM 810 N N . SER A 1 96 ? -28.060 -16.723 10.432 1.00 25.76 126 SER A N 1
ATOM 811 C CA . SER A 1 96 ? -28.006 -17.474 9.195 1.00 27.72 126 SER A CA 1
ATOM 812 C C . SER A 1 96 ? -27.958 -16.511 8.024 1.00 28.19 126 SER A C 1
ATOM 813 O O . SER A 1 96 ? -28.521 -15.414 8.085 1.00 28.33 126 SER A O 1
ATOM 816 N N . ALA A 1 97 ? -27.278 -16.928 6.962 1.00 28.38 127 ALA A N 1
ATOM 817 C CA . ALA A 1 97 ? -27.264 -16.186 5.704 1.00 28.45 127 ALA A CA 1
ATOM 818 C C . ALA A 1 97 ? -26.877 -14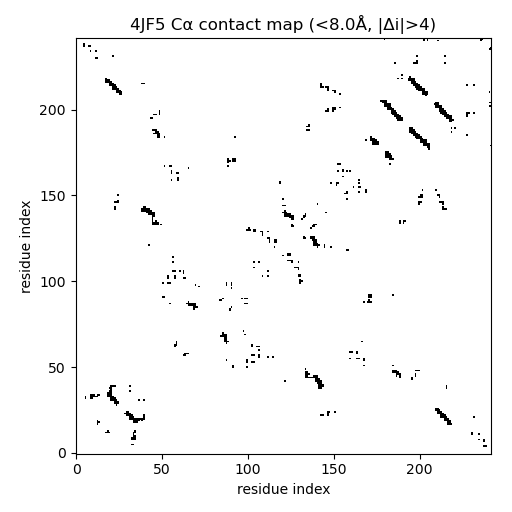.710 5.849 1.00 30.10 127 ALA A C 1
ATOM 819 O O . ALA A 1 97 ? -27.523 -13.839 5.273 1.00 31.91 127 ALA A O 1
ATOM 821 N N . VAL A 1 98 ? -25.845 -14.437 6.641 1.00 29.51 128 VAL A N 1
ATOM 822 C CA . VAL A 1 98 ? -25.238 -13.107 6.696 1.00 28.05 128 VAL A CA 1
ATOM 823 C C . VAL A 1 98 ? -23.855 -13.206 6.052 1.00 25.45 128 VAL A C 1
ATOM 824 O O . VAL A 1 98 ? -23.262 -14.283 6.049 1.00 27.84 128 VAL A O 1
ATOM 828 N N . PRO A 1 99 ? -23.346 -12.099 5.481 1.00 23.78 129 PRO A N 1
ATOM 829 C CA . PRO A 1 99 ? -22.068 -12.161 4.755 1.00 21.71 129 PRO A CA 1
ATOM 830 C C . PRO A 1 99 ? -20.835 -11.819 5.602 1.00 18.65 129 PRO A C 1
ATOM 831 O O . PRO A 1 99 ? -19.736 -11.760 5.054 1.00 18.15 129 PRO A O 1
ATOM 835 N N . VAL A 1 100 ? -21.016 -11.601 6.900 1.00 17.03 130 VAL A N 1
ATOM 836 C CA . VAL A 1 100 ? -19.930 -11.185 7.784 1.00 15.17 130 VAL A CA 1
ATOM 837 C C . VAL A 1 100 ? -18.733 -12.129 7.760 1.00 13.47 130 VAL A C 1
ATOM 838 O O . VAL A 1 100 ? -17.584 -11.686 7.688 1.00 13.34 130 VAL A O 1
ATOM 842 N N . TYR A 1 101 ? -18.999 -13.428 7.824 1.00 12.56 131 TYR A N 1
ATOM 843 C CA . TYR A 1 101 ? -17.918 -14.407 7.877 1.00 12.67 131 TYR A CA 1
ATOM 844 C C . TYR A 1 101 ? -17.248 -14.619 6.521 1.00 13.27 131 TYR A C 1
ATOM 845 O O . TYR A 1 101 ? -16.060 -14.925 6.457 1.00 13.20 131 TYR A O 1
ATOM 854 N N . GLN A 1 102 ? -17.991 -14.400 5.442 1.00 13.40 132 GLN A N 1
ATOM 855 C CA . GLN A 1 102 ? -17.384 -14.358 4.118 1.00 14.57 132 GLN A CA 1
ATOM 856 C C . GLN A 1 102 ? -16.434 -13.169 4.016 1.00 14.14 132 GLN A C 1
ATOM 857 O O . GLN A 1 102 ? -15.317 -13.299 3.509 1.00 14.73 132 GLN A O 1
ATOM 863 N N . GLU A 1 103 ? -16.876 -12.009 4.494 1.00 14.43 133 GLU A N 1
ATOM 864 C CA . GLU A 1 103 ? -16.022 -10.823 4.501 1.00 14.59 133 GLU A CA 1
ATOM 865 C C . GLU A 1 103 ? -14.765 -11.040 5.341 1.00 13.79 133 GLU A C 1
ATOM 866 O O . GLU A 1 103 ? -13.664 -10.690 4.925 1.00 14.53 133 GLU A O 1
ATOM 872 N N . LEU A 1 104 ? -14.931 -11.639 6.514 1.00 12.90 134 LEU A N 1
ATOM 873 C CA . LEU A 1 104 ? -13.786 -11.889 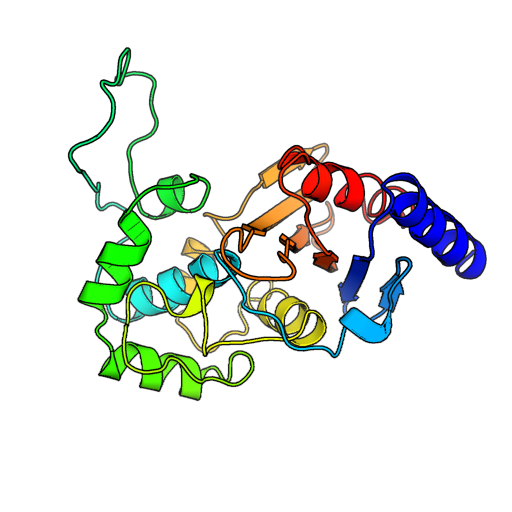7.379 1.00 12.49 134 LEU A CA 1
ATOM 874 C C . LEU A 1 104 ? -12.798 -12.826 6.691 1.00 12.16 134 LEU A C 1
ATOM 875 O O . LEU A 1 104 ? -11.583 -12.608 6.741 1.00 12.99 134 LEU A O 1
ATOM 880 N N . ALA A 1 105 ? -13.315 -13.869 6.048 1.00 12.17 135 ALA A N 1
ATOM 881 C CA . ALA A 1 105 ? -12.466 -14.799 5.314 1.00 12.35 135 ALA A CA 1
ATOM 882 C C . ALA A 1 105 ? -11.662 -14.084 4.226 1.00 13.15 135 ALA A C 1
ATOM 883 O O . ALA A 1 105 ? -10.475 -14.361 4.034 1.00 13.29 135 ALA A O 1
ATOM 885 N N . ARG A 1 106 ? -12.303 -13.158 3.520 1.00 13.50 136 ARG A N 1
ATOM 886 C CA . ARG A 1 106 ? -11.600 -12.401 2.489 1.00 14.32 136 ARG A CA 1
ATOM 887 C C . ARG A 1 106 ? -10.515 -11.502 3.086 1.00 14.73 136 ARG A C 1
ATOM 888 O O . ARG A 1 106 ? -9.462 -11.320 2.480 1.00 16.31 136 ARG A O 1
ATOM 896 N N . ARG A 1 107 ? -10.762 -10.943 4.269 1.00 15.13 137 ARG A N 1
ATOM 897 C CA . ARG A 1 107 ? -9.750 -10.134 4.940 1.00 15.01 137 ARG A CA 1
ATOM 898 C C . ARG A 1 107 ? -8.552 -10.979 5.342 1.00 14.69 137 ARG A C 1
ATOM 899 O O . ARG A 1 107 ? -7.403 -10.556 5.214 1.00 15.94 137 ARG A O 1
ATOM 907 N N . ILE A 1 108 ? -8.829 -12.161 5.878 1.00 13.24 138 ILE A N 1
ATOM 908 C CA . ILE A 1 108 ? -7.771 -13.093 6.230 1.00 13.63 138 ILE A CA 1
ATOM 909 C C . ILE A 1 108 ? -6.964 -13.444 4.981 1.00 13.58 138 ILE A C 1
ATOM 910 O O . ILE A 1 108 ? -5.726 -13.391 4.987 1.00 14.97 138 ILE A O 1
ATOM 915 N N . GLY A 1 109 ? -7.676 -13.778 3.909 1.00 13.92 139 GLY A N 1
ATOM 916 C CA . GLY A 1 109 ? -7.044 -14.107 2.646 1.00 14.81 139 GLY A CA 1
ATOM 917 C C . GLY A 1 109 ? -6.703 -15.581 2.558 1.00 14.13 139 GLY A C 1
ATOM 918 O O . GLY A 1 109 ? -6.477 -16.244 3.579 1.00 13.93 139 GLY A O 1
ATOM 919 N N . LEU A 1 110 ? -6.651 -16.091 1.331 1.00 15.38 140 LEU A N 1
ATOM 920 C CA . LEU A 1 110 ? -6.441 -17.515 1.100 1.00 15.85 140 LEU A CA 1
ATOM 921 C C . LEU A 1 110 ? -5.173 -18.049 1.753 1.00 15.95 140 LEU A C 1
ATOM 922 O O . LEU A 1 110 ? -5.192 -19.096 2.406 1.00 15.41 140 LEU A O 1
ATOM 927 N N . ASP A 1 111 ? -4.070 -17.332 1.572 1.00 16.08 141 ASP A N 1
ATOM 928 C CA . ASP A 1 111 ? -2.779 -17.811 2.046 1.00 16.88 141 ASP A CA 1
ATOM 929 C C . ASP A 1 111 ? -2.722 -17.943 3.572 1.00 15.87 141 ASP A C 1
ATOM 930 O O . ASP A 1 111 ? -2.334 -18.991 4.100 1.00 16.24 141 ASP A O 1
ATOM 935 N N . LEU A 1 112 ? -3.113 -16.887 4.276 1.00 15.31 142 LEU A N 1
ATOM 936 C CA . LEU A 1 112 ? -3.130 -16.928 5.734 1.00 14.55 142 LEU A CA 1
ATOM 937 C C . LEU A 1 112 ? -4.137 -17.955 6.248 1.00 13.32 142 LEU A C 1
ATOM 938 O O . LEU A 1 112 ? -3.859 -18.690 7.195 1.00 13.61 142 LEU A O 1
ATOM 943 N N . MET A 1 113 ? -5.300 -18.021 5.612 1.00 12.75 143 MET A N 1
ATOM 944 C CA . MET A 1 113 ? -6.307 -18.982 6.031 1.00 12.35 143 MET A CA 1
ATOM 945 C C . MET A 1 113 ? -5.780 -20.405 5.903 1.00 12.74 143 MET A C 1
ATOM 946 O O . MET A 1 113 ? -5.948 -21.218 6.810 1.00 12.53 143 MET A O 1
ATOM 951 N N . GLN A 1 114 ? -5.135 -20.710 4.783 1.00 13.53 144 GLN A N 1
ATOM 952 C CA . GLN A 1 114 ? -4.626 -22.061 4.584 1.00 13.26 144 GLN A CA 1
ATOM 953 C C . GLN A 1 114 ? -3.518 -22.386 5.582 1.00 13.21 144 GLN A C 1
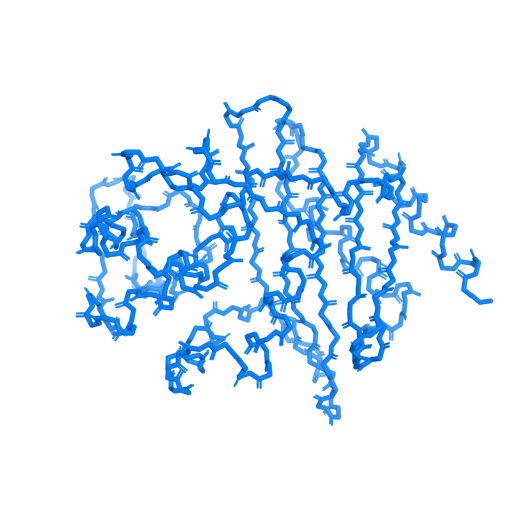ATOM 954 O O . GLN A 1 114 ? -3.446 -23.496 6.113 1.00 13.89 144 GLN A O 1
ATOM 960 N N . LYS A 1 115 ? -2.648 -21.417 5.837 1.00 13.10 145 LYS A N 1
ATOM 961 C CA . LYS A 1 115 ? -1.578 -21.615 6.798 1.00 14.28 145 LYS A CA 1
ATOM 962 C C . LYS A 1 115 ? -2.132 -21.897 8.201 1.00 13.06 145 LYS A C 1
ATOM 963 O O . LYS A 1 115 ? -1.654 -22.784 8.906 1.00 13.78 145 LYS A O 1
ATOM 969 N N . GLU A 1 116 ? -3.146 -21.143 8.606 1.00 12.10 146 GLU A N 1
ATOM 970 C CA . GLU A 1 116 ? -3.730 -21.316 9.926 1.00 11.78 146 GLU A CA 1
ATOM 971 C C . GLU A 1 116 ? -4.476 -22.635 10.046 1.00 12.10 146 GLU A C 1
ATOM 972 O O . GLU A 1 116 ? -4.369 -23.329 11.055 1.00 12.56 146 GLU A O 1
ATOM 978 N N . VAL A 1 117 ? -5.243 -22.973 9.020 1.00 11.64 147 VAL A N 1
ATOM 979 C CA . VAL A 1 117 ? -5.998 -24.216 9.042 1.00 12.72 147 VAL A CA 1
ATOM 980 C C . VAL A 1 117 ? -5.050 -25.416 9.100 1.00 13.07 147 VAL A C 1
ATOM 981 O O . VAL A 1 117 ? -5.323 -26.393 9.794 1.00 14.47 147 VAL A O 1
ATOM 985 N N . LYS A 1 118 ? -3.919 -25.321 8.403 1.00 13.89 148 LYS A N 1
ATOM 986 C CA . LYS A 1 118 ? -2.893 -26.354 8.456 1.00 16.58 148 LYS A CA 1
ATOM 987 C C . LYS A 1 118 ? -2.245 -26.415 9.844 1.00 16.42 148 LYS A C 1
ATOM 988 O O . LYS A 1 118 ? -2.009 -27.500 10.375 1.00 17.69 148 LYS A O 1
ATOM 994 N N . ARG A 1 119 ? -1.966 -25.255 10.436 1.00 14.59 149 ARG A N 1
ATOM 995 C CA . ARG A 1 119 ? -1.348 -25.212 11.762 1.00 14.70 149 ARG A CA 1
ATOM 996 C C . ARG A 1 119 ? -2.276 -25.840 12.803 1.00 15.83 149 ARG A C 1
ATOM 997 O O . ARG A 1 119 ? -1.835 -26.585 13.670 1.00 17.57 149 ARG A O 1
ATOM 1005 N N . ILE A 1 120 ? -3.568 -25.544 12.714 1.00 15.86 150 ILE A N 1
ATOM 1006 C CA . ILE A 1 120 ? -4.539 -26.115 13.637 1.00 16.76 150 ILE A CA 1
ATOM 1007 C C . ILE A 1 120 ? -4.737 -27.603 13.351 1.00 16.70 150 ILE A C 1
ATOM 1008 O O . ILE A 1 120 ? -4.948 -28.403 14.270 1.00 17.70 150 ILE A O 1
ATOM 1013 N N . GLY A 1 121 ? -4.648 -27.971 12.074 1.00 16.92 151 GLY A N 1
ATOM 1014 C CA . GLY A 1 121 ? -4.869 -29.345 11.666 1.00 17.44 151 GLY A CA 1
ATOM 1015 C C . GLY A 1 121 ? -6.341 -29.697 11.732 1.00 16.73 151 GLY A C 1
ATOM 1016 O O . GLY A 1 121 ? -6.715 -30.762 12.224 1.00 18.96 151 GLY A O 1
ATOM 1017 N N . PHE A 1 122 ? -7.183 -28.788 11.245 1.00 14.88 152 PHE A N 1
ATOM 1018 C CA . PHE A 1 122 ? -8.632 -28.977 11.289 1.00 13.87 152 PHE A CA 1
ATOM 1019 C C . PHE A 1 122 ? -9.097 -29.859 10.141 1.00 12.79 152 PHE A C 1
ATOM 1020 O O . PHE A 1 122 ? -9.021 -29.466 8.978 1.00 14.08 152 PHE A O 1
ATOM 1028 N N . GLY A 1 123 ? -9.591 -31.046 10.465 1.00 13.27 153 GLY A N 1
ATOM 1029 C CA . GLY A 1 123 ? -10.054 -31.964 9.441 1.00 13.53 153 GLY A CA 1
ATOM 1030 C C . GLY A 1 123 ? -8.963 -32.332 8.454 1.00 13.35 153 GLY A C 1
ATOM 1031 O O . GLY A 1 123 ? -7.834 -32.600 8.852 1.00 15.53 153 GLY A O 1
ATOM 1032 N N . ASN A 1 124 ? -9.301 -32.338 7.169 1.00 12.98 154 ASN A N 1
ATOM 1033 C CA . ASN A 1 124 ? -8.320 -32.619 6.133 1.00 14.03 154 ASN A CA 1
ATOM 1034 C C . ASN A 1 124 ? -7.436 -31.415 5.841 1.00 13.67 154 ASN A C 1
ATOM 1035 O O . ASN A 1 124 ? -6.486 -31.516 5.075 1.00 15.10 154 ASN A O 1
ATOM 1040 N N . ALA A 1 125 ? -7.765 -30.281 6.451 1.00 13.70 155 ALA A N 1
ATOM 1041 C CA . ALA A 1 125 ? -6.969 -29.061 6.371 1.00 15.07 155 ALA A CA 1
ATOM 1042 C C . ALA A 1 125 ? -6.763 -28.544 4.952 1.00 15.14 155 ALA A C 1
ATOM 1043 O O . ALA A 1 125 ? -5.791 -27.844 4.681 1.00 17.91 155 ALA A O 1
ATOM 1045 N N . GLU A 1 126 ? -7.697 -28.861 4.061 1.00 14.70 156 GLU A N 1
ATOM 1046 C CA . GLU A 1 126 ? -7.629 -28.405 2.676 1.00 16.04 156 GLU A CA 1
ATOM 1047 C C . GLU A 1 126 ? -8.653 -27.312 2.433 1.00 15.16 156 GLU A C 1
ATOM 1048 O O . GLU A 1 126 ? -9.840 -27.555 2.595 1.00 17.33 156 GLU A O 1
ATOM 1054 N N . ILE A 1 127 ? -8.227 -26.123 2.018 1.00 13.76 157 ILE A N 1
ATOM 1055 C CA . ILE A 1 127 ? -9.216 -25.079 1.757 1.00 14.21 157 ILE A CA 1
ATOM 1056 C C . ILE A 1 127 ? -9.382 -24.710 0.279 1.00 14.33 157 ILE A C 1
ATOM 1057 O O . ILE A 1 127 ? -10.261 -23.920 -0.063 1.00 15.69 157 ILE A O 1
ATOM 1062 N N . GLY A 1 128 ? -8.562 -25.287 -0.597 1.00 14.66 158 GLY A N 1
ATOM 1063 C CA . GLY A 1 128 ? -8.701 -25.018 -2.016 1.00 15.58 158 GLY A CA 1
ATOM 1064 C C . GLY A 1 128 ? -8.334 -23.598 -2.386 1.00 15.97 158 GLY A C 1
ATOM 1065 O O . GLY A 1 128 ? -7.475 -22.982 -1.753 1.00 16.47 158 GLY A O 1
ATOM 1066 N N . GLN A 1 129 ? -8.994 -23.071 -3.414 1.00 16.58 159 GLN A N 1
ATOM 1067 C CA . GLN A 1 129 ? -8.617 -21.779 -3.985 1.00 17.84 159 GLN A CA 1
ATOM 1068 C C . GLN A 1 129 ? -9.625 -20.643 -3.777 1.00 17.88 159 GLN A C 1
ATOM 1069 O O . GLN A 1 129 ? -9.365 -19.511 -4.186 1.00 19.90 159 GLN A O 1
ATOM 1075 N N . GLN A 1 130 ? -10.761 -20.933 -3.149 1.00 17.11 160 GLN A N 1
ATOM 1076 C CA . GLN A 1 130 ? -11.774 -19.904 -2.910 1.00 17.16 160 GLN A CA 1
ATOM 1077 C C . GLN A 1 130 ? -11.963 -19.697 -1.417 1.00 15.50 160 GLN A C 1
ATOM 1078 O O . GLN A 1 130 ? -12.550 -20.535 -0.735 1.00 15.67 160 GLN A O 1
ATOM 1084 N N . VAL A 1 131 ? -11.474 -18.574 -0.905 1.00 15.30 161 VAL A N 1
ATOM 1085 C CA . VAL A 1 131 ? -11.392 -18.382 0.539 1.00 15.00 161 VAL A CA 1
ATOM 1086 C C . VAL A 1 131 ? -12.746 -18.145 1.205 1.00 15.00 161 VAL A C 1
ATOM 1087 O O . VAL A 1 131 ? -12.866 -18.289 2.414 1.00 14.91 161 VAL A O 1
ATOM 1091 N N . ASP A 1 132 ? -13.773 -17.801 0.432 1.00 15.85 162 ASP A N 1
ATOM 1092 C CA . ASP A 1 132 ? -15.019 -17.394 1.082 1.00 16.73 162 ASP A CA 1
ATOM 1093 C C . ASP A 1 132 ? -16.163 -18.405 1.053 1.00 14.26 162 ASP A C 1
ATOM 1094 O O . ASP A 1 132 ? -17.279 -18.075 1.450 1.00 15.98 162 ASP A O 1
ATOM 1099 N N . ASN A 1 133 ? -15.889 -19.641 0.642 1.00 14.65 163 ASN A N 1
ATOM 1100 C CA . ASN A 1 133 ? -16.943 -20.661 0.700 1.00 14.40 163 ASN A CA 1
ATOM 1101 C C . ASN A 1 133 ? -16.472 -22.105 0.904 1.00 13.60 163 ASN A C 1
ATOM 1102 O O . ASN A 1 133 ? -17.274 -23.034 0.810 1.00 14.03 163 ASN A O 1
ATOM 1107 N N . PHE A 1 134 ? -15.185 -22.297 1.199 1.00 13.30 164 PHE A N 1
ATOM 1108 C CA . PHE A 1 134 ? -14.633 -23.656 1.233 1.00 13.24 164 PHE A CA 1
ATOM 1109 C C . PHE A 1 134 ? -15.251 -24.531 2.319 1.00 13.37 164 PHE A C 1
ATOM 1110 O O . PHE A 1 134 ? -15.229 -25.758 2.224 1.00 15.26 164 PHE A O 1
ATOM 1118 N N . TRP A 1 135 ? -15.800 -23.902 3.351 1.00 12.75 165 TRP A N 1
ATOM 1119 C CA . TRP A 1 135 ? -16.408 -24.650 4.438 1.00 12.88 165 TRP A CA 1
ATOM 1120 C C . TRP A 1 135 ? -17.795 -25.176 4.091 1.00 12.75 165 TRP A C 1
ATOM 1121 O O . TRP A 1 135 ? -18.299 -26.075 4.757 1.00 14.77 165 TRP A O 1
ATOM 1132 N N . LEU A 1 136 ? -18.409 -24.612 3.056 1.00 13.22 166 LEU A N 1
ATOM 1133 C CA . LEU A 1 136 ? -19.775 -24.969 2.679 1.00 15.42 166 LEU A CA 1
ATOM 1134 C C . LEU A 1 136 ? -19.857 -25.983 1.548 1.00 14.94 166 LEU A C 1
ATOM 1135 O O . LEU A 1 136 ? -20.804 -26.782 1.490 1.00 16.40 166 LEU A O 1
ATOM 1140 N N . VAL A 1 137 ? -18.884 -25.937 0.642 1.00 14.92 167 VAL A N 1
ATOM 1141 C CA . VAL A 1 137 ? -18.955 -26.751 -0.563 1.00 15.88 167 VAL A CA 1
ATOM 1142 C C . VAL A 1 137 ? -17.707 -27.600 -0.763 1.00 15.79 167 VAL A C 1
ATOM 1143 O O . VAL A 1 137 ? -17.604 -28.341 -1.741 1.00 18.13 167 VAL A O 1
ATOM 1147 N N . GLY A 1 138 ? -16.769 -27.507 0.174 1.00 15.22 168 GLY A N 1
ATOM 1148 C CA . GLY A 1 138 ? -15.499 -28.196 0.044 1.00 14.33 168 GLY A CA 1
ATOM 1149 C C . GLY A 1 138 ? -14.434 -27.288 -0.547 1.00 13.91 168 GLY A C 1
ATOM 1150 O O . GLY A 1 138 ? -14.743 -26.209 -1.048 1.00 14.93 168 GLY A O 1
ATOM 1151 N N . PRO A 1 139 ? -13.173 -27.737 -0.542 1.00 13.81 169 PRO A N 1
ATOM 1152 C CA . PRO A 1 139 ? -12.753 -29.112 -0.254 1.00 14.02 169 PRO A CA 1
ATOM 1153 C C . PRO A 1 139 ? -12.531 -29.447 1.224 1.00 13.56 169 PRO A C 1
ATOM 1154 O O . PRO A 1 139 ? -12.208 -30.597 1.520 1.00 13.74 169 PRO A O 1
ATOM 1158 N N . LEU A 1 140 ? -12.697 -28.484 2.125 1.00 12.32 170 LEU A N 1
ATOM 1159 C CA . LEU A 1 140 ? -12.474 -28.752 3.540 1.00 12.14 170 LEU A CA 1
ATOM 1160 C C . LEU A 1 140 ? -13.513 -29.732 4.067 1.00 11.88 170 LEU A C 1
ATOM 1161 O O . LEU A 1 140 ? -14.714 -29.543 3.850 1.00 12.83 170 LEU A O 1
ATOM 1166 N N . LYS A 1 141 ? -13.044 -30.782 4.737 1.00 11.49 171 LYS A N 1
ATOM 1167 C CA . LYS A 1 141 ? -13.928 -31.741 5.390 1.00 12.23 171 LYS A CA 1
ATOM 1168 C C . LYS A 1 141 ? -13.333 -32.141 6.727 1.00 12.00 171 LYS A C 1
ATOM 1169 O O . LYS A 1 141 ? -12.118 -32.034 6.936 1.00 13.47 171 LYS A O 1
ATOM 1175 N N . VAL A 1 142 ? -14.196 -32.608 7.625 1.00 11.29 172 VAL A N 1
ATOM 1176 C CA . VAL A 1 142 ? -13.804 -32.896 8.998 1.00 11.33 172 VAL A CA 1
ATOM 1177 C C . VAL A 1 142 ? -14.753 -33.958 9.541 1.00 11.44 172 VAL A C 1
ATOM 1178 O O . VAL A 1 142 ? -15.919 -34.014 9.143 1.00 11.64 172 VAL A O 1
ATOM 1182 N N . THR A 1 143 ? -14.259 -34.825 10.420 1.00 11.24 173 THR A N 1
ATOM 1183 C CA . THR A 1 143 ? -15.139 -35.826 11.009 1.00 11.06 173 THR A CA 1
ATOM 1184 C C . THR A 1 143 ? -15.814 -35.289 12.270 1.00 10.81 173 THR A C 1
ATOM 1185 O O . THR A 1 143 ? -15.327 -34.345 12.908 1.00 10.76 173 THR A O 1
ATOM 1189 N N . PRO A 1 144 ? -16.935 -35.906 12.661 1.00 10.42 174 PRO A N 1
ATOM 1190 C CA . PRO A 1 144 ? -17.571 -35.492 13.917 1.00 10.43 174 PRO A CA 1
ATOM 1191 C C . PRO A 1 144 ? -16.656 -35.697 15.133 1.00 10.19 174 PRO A C 1
ATOM 1192 O O . PRO A 1 144 ? -16.679 -34.883 16.051 1.00 10.32 174 PRO A O 1
ATOM 1196 N N . ILE A 1 145 ? -15.852 -36.752 15.142 1.00 10.89 175 ILE A N 1
ATOM 1197 C CA . ILE A 1 145 ? -14.891 -36.923 16.224 1.00 11.57 175 ILE A CA 1
ATOM 1198 C C . ILE A 1 145 ? -13.864 -35.783 16.243 1.00 11.17 175 ILE A C 1
ATOM 1199 O O . ILE A 1 145 ? -13.533 -35.251 17.302 1.00 11.76 175 ILE A O 1
ATOM 1204 N N . GLN A 1 146 ? -13.375 -35.385 15.072 1.00 11.01 176 GLN A N 1
ATOM 1205 C CA . GLN A 1 146 ? -12.468 -34.243 15.015 1.00 11.43 176 GLN A CA 1
ATOM 1206 C C . GLN A 1 146 ? -13.144 -32.967 15.509 1.00 10.87 176 GLN A C 1
ATOM 1207 O O . GLN A 1 146 ? -12.531 -32.163 16.203 1.00 10.88 176 GLN A O 1
ATOM 1213 N N . GLU A 1 147 ? -14.416 -32.782 15.166 1.00 10.12 177 GLU A N 1
ATOM 1214 C CA . GLU A 1 147 ? -15.127 -31.593 15.640 1.00 9.84 177 GLU A CA 1
ATOM 1215 C C . GLU A 1 147 ? -15.298 -31.586 17.158 1.00 9.66 177 GLU A C 1
ATOM 1216 O O . GLU A 1 147 ? -15.132 -30.538 17.785 1.00 9.78 177 GLU A O 1
ATOM 1222 N N . VAL A 1 148 ? -15.627 -32.730 17.758 1.00 9.96 178 VAL A N 1
ATOM 1223 C CA . VAL A 1 148 ? -15.807 -32.729 19.209 1.00 10.23 178 VAL A CA 1
ATOM 1224 C C . VAL A 1 148 ? -14.474 -32.461 19.904 1.00 9.85 178 VAL A C 1
ATOM 1225 O O . VAL A 1 148 ? -14.425 -31.773 20.918 1.00 10.52 178 VAL A O 1
ATOM 1229 N N . GLU A 1 149 ? -13.385 -32.949 19.319 1.00 10.26 179 GLU A N 1
ATOM 1230 C CA . GLU A 1 149 ? -12.077 -32.724 19.908 1.00 11.81 179 GLU A CA 1
ATOM 1231 C C . GLU A 1 149 ? -11.701 -31.252 19.806 1.00 11.35 179 GLU A C 1
ATOM 1232 O O . GLU A 1 149 ? -11.172 -30.668 20.753 1.00 11.97 179 GLU A O 1
ATOM 1238 N N . PHE A 1 150 ? -12.014 -30.639 18.667 1.00 10.79 180 PHE A N 1
ATOM 1239 C CA . PHE A 1 150 ? -11.752 -29.220 18.462 1.00 10.79 180 PHE A CA 1
ATOM 1240 C C . PHE A 1 150 ? -12.515 -28.381 19.494 1.00 10.20 180 PHE A C 1
ATOM 1241 O O . PHE A 1 150 ? -11.950 -27.494 20.153 1.00 10.38 180 PHE A O 1
ATOM 1249 N N . VAL A 1 151 ? -13.808 -28.653 19.636 1.00 10.34 181 VAL A N 1
ATOM 1250 C CA . VAL A 1 151 ? -14.617 -27.827 20.499 1.00 11.44 181 VAL A CA 1
ATOM 1251 C C . VAL A 1 151 ? -14.299 -28.076 21.981 1.00 10.33 181 VAL A C 1
ATOM 1252 O O . VAL A 1 151 ? -14.385 -27.159 22.799 1.00 11.53 181 VAL A O 1
ATOM 1256 N N . SER A 1 152 ? -13.895 -29.299 22.318 1.00 10.47 182 SER A N 1
ATOM 1257 C CA A SER A 1 152 ? -13.443 -29.571 23.670 0.65 11.01 182 SER A CA 1
ATOM 1258 C CA B SER A 1 152 ? -13.396 -29.610 23.658 0.35 10.94 182 SER A CA 1
ATOM 1259 C C . SER A 1 152 ? -12.183 -28.753 23.984 1.00 10.81 182 SER A C 1
ATOM 1260 O O . SER A 1 152 ? -12.058 -28.198 25.071 1.00 11.91 182 SER A O 1
ATOM 1265 N N . GLN A 1 153 ? -11.256 -28.676 23.034 1.00 10.47 183 GLN A N 1
ATOM 1266 C CA . GLN A 1 153 ? -10.064 -27.859 23.231 1.00 11.10 183 GLN A CA 1
ATOM 1267 C C . GLN A 1 153 ? -10.439 -26.397 23.409 1.00 10.48 183 GLN A C 1
ATOM 1268 O O . GLN A 1 153 ? -9.902 -25.715 24.283 1.00 11.55 183 GLN A O 1
ATOM 1274 N N . LEU A 1 154 ? -11.365 -25.906 22.589 1.00 10.14 184 LEU A N 1
ATOM 1275 C CA . LEU A 1 154 ? -11.811 -24.526 22.749 1.00 10.44 184 LEU A CA 1
ATOM 1276 C C . LEU A 1 154 ? -12.389 -24.301 24.144 1.00 11.33 184 LEU A C 1
ATOM 1277 O O . LEU A 1 154 ? -12.047 -23.339 24.827 1.00 11.45 184 LEU A O 1
ATOM 1282 N N . ALA A 1 155 ? -13.270 -25.197 24.567 1.00 10.62 185 ALA A N 1
ATOM 1283 C CA . ALA A 1 155 ? -13.919 -25.074 25.869 1.00 11.94 185 ALA A CA 1
ATOM 1284 C C . ALA A 1 155 ? -12.906 -25.000 27.013 1.00 12.20 185 ALA A C 1
ATOM 1285 O O . ALA A 1 155 ? -13.118 -24.283 27.991 1.00 13.44 185 ALA A O 1
ATOM 1287 N N . HIS A 1 156 ? -11.808 -25.739 26.878 1.00 11.46 186 HIS A N 1
ATOM 1288 C CA . HIS A 1 156 ? -10.761 -25.795 27.892 1.00 12.74 186 HIS A CA 1
ATOM 1289 C C . HIS A 1 156 ? -9.617 -24.814 27.650 1.00 12.96 186 HIS A C 1
ATOM 1290 O O . HIS A 1 156 ? -8.620 -24.850 28.366 1.00 14.88 186 HIS A O 1
ATOM 1297 N N . THR A 1 157 ? -9.760 -23.939 26.657 1.00 12.67 187 THR A N 1
ATOM 1298 C CA . THR A 1 157 ? -8.728 -22.950 26.325 1.00 13.24 187 THR A CA 1
ATOM 1299 C C . THR A 1 157 ? -7.391 -23.642 26.002 1.00 12.05 187 THR A C 1
ATOM 1300 O O . THR A 1 157 ? -6.316 -23.228 26.460 1.00 13.86 187 THR A O 1
ATOM 1304 N N . GLN A 1 158 ? -7.490 -24.698 25.197 1.00 11.18 188 GLN A N 1
ATOM 1305 C CA A GLN A 1 158 ? -6.332 -25.497 24.806 0.60 11.67 188 GLN A CA 1
ATOM 1306 C CA B GLN A 1 158 ? -6.347 -25.518 24.810 0.40 12.36 188 GLN A CA 1
ATOM 1307 C C . GLN A 1 158 ? -5.950 -25.353 23.347 1.00 11.68 188 GLN A C 1
ATOM 1308 O O . GLN A 1 158 ? -4.984 -25.964 22.904 1.00 13.33 188 GLN A O 1
ATOM 1319 N N . LEU A 1 159 ? -6.709 -24.576 22.579 1.00 10.82 189 LEU A N 1
ATOM 1320 C CA . LEU A 1 159 ? -6.325 -24.368 21.187 1.00 11.12 189 LEU A CA 1
ATOM 1321 C C . LEU A 1 159 ? -5.121 -23.443 21.106 1.00 11.64 189 LEU A C 1
ATOM 1322 O O . LEU A 1 159 ? -4.864 -22.674 22.033 1.00 11.44 189 LEU A O 1
ATOM 1327 N N . PRO A 1 160 ? -4.368 -23.503 19.994 1.00 12.69 190 PRO A N 1
ATOM 1328 C CA . PRO A 1 160 ? -3.149 -22.683 19.915 1.00 12.81 190 PRO A CA 1
ATOM 1329 C C . PRO A 1 160 ? -3.425 -21.262 19.414 1.00 11.72 190 PRO A C 1
ATOM 1330 O O . PRO A 1 160 ? -2.967 -20.843 18.344 1.00 11.95 190 PRO A O 1
ATOM 1334 N N . PHE A 1 161 ? -4.182 -20.538 20.229 1.00 11.32 191 PHE A N 1
ATOM 1335 C CA . PHE A 1 161 ? -4.522 -19.144 20.007 1.00 11.54 191 PHE A CA 1
ATOM 1336 C C . PHE A 1 161 ? -4.411 -18.445 21.347 1.00 11.56 191 PHE A C 1
ATOM 1337 O O . PHE A 1 161 ? -4.338 -19.094 22.393 1.00 11.93 191 PHE A O 1
ATOM 1345 N N . SER A 1 162 ? -4.412 -17.120 21.328 1.00 12.27 192 SER A N 1
ATOM 1346 C CA . SER A 1 162 ? -4.399 -16.381 22.577 1.00 13.81 192 SER A CA 1
ATOM 1347 C C . SER A 1 162 ? -5.571 -16.755 23.488 1.00 12.67 192 SER A C 1
ATOM 1348 O O . SER A 1 162 ? -6.672 -17.100 23.025 1.00 12.43 192 SER A O 1
ATOM 1351 N N . GLU A 1 163 ? -5.313 -16.711 24.788 1.00 12.32 193 GLU A N 1
ATOM 1352 C CA . GLU A 1 163 ? -6.340 -16.994 25.775 1.00 12.31 193 GLU A CA 1
ATOM 1353 C C . GLU A 1 163 ? -7.527 -16.049 25.628 1.00 11.81 193 GLU A C 1
ATOM 1354 O O . GLU A 1 163 ? -8.686 -16.470 25.730 1.00 12.43 193 GLU A O 1
ATOM 1360 N N . LYS A 1 164 ? -7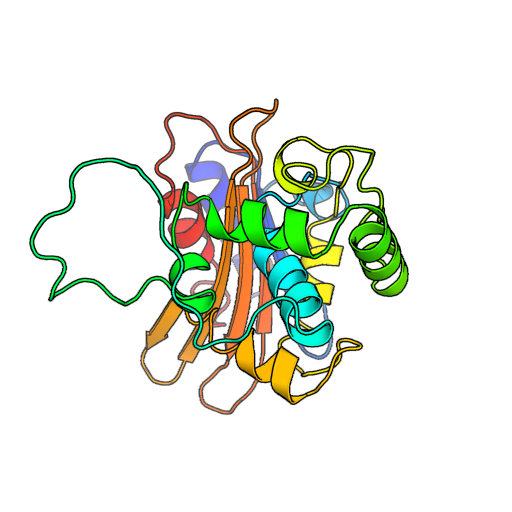.238 -14.773 25.384 1.00 12.03 194 LYS A N 1
ATOM 1361 C CA . LYS A 1 164 ? -8.293 -13.771 25.242 1.00 11.80 194 LYS A CA 1
ATOM 1362 C C . LYS A 1 164 ? -9.132 -14.027 23.986 1.00 10.54 194 LYS A C 1
ATOM 1363 O O . LYS A 1 164 ? -10.353 -13.892 24.022 1.00 11.41 194 LYS A O 1
ATOM 1369 N N . VAL A 1 165 ? -8.484 -14.385 22.880 1.00 10.34 195 VAL A N 1
ATOM 1370 C CA . VAL A 1 165 ? -9.208 -14.698 21.657 1.00 10.48 195 VAL A CA 1
ATOM 1371 C C . VAL A 1 165 ? -10.125 -15.901 21.885 1.00 9.57 195 VAL A C 1
ATOM 1372 O O . VAL A 1 165 ? -11.286 -15.883 21.487 1.00 10.33 195 VAL A O 1
ATOM 1376 N N . GLN A 1 166 ? -9.614 -16.934 22.540 1.00 9.53 196 GLN A N 1
ATOM 1377 C CA . GLN A 1 166 ? -10.449 -18.092 22.825 1.00 9.60 196 GLN A CA 1
ATOM 1378 C C . GLN A 1 166 ? -11.633 -17.740 23.718 1.00 9.51 196 GLN A C 1
ATOM 1379 O O . GLN A 1 166 ? -12.757 -18.172 23.464 1.00 10.33 196 GLN A O 1
ATOM 1385 N N . ALA A 1 167 ? -11.391 -16.939 24.752 1.00 10.14 197 ALA A N 1
ATOM 1386 C CA . ALA A 1 167 ? -12.470 -16.496 25.627 1.00 10.81 197 ALA A CA 1
ATOM 1387 C C . ALA A 1 167 ? -13.511 -15.715 24.842 1.00 10.80 197 ALA A C 1
ATOM 1388 O O . ALA A 1 167 ? -14.720 -15.907 25.022 1.00 11.66 197 ALA A O 1
ATOM 1390 N N . ASN A 1 168 ? -13.052 -14.841 23.956 1.00 10.86 198 ASN A N 1
ATOM 1391 C CA . ASN A 1 168 ? -13.969 -14.021 23.170 1.00 11.50 198 ASN A CA 1
ATOM 1392 C C . ASN A 1 168 ? -14.851 -14.851 22.249 1.00 10.60 198 ASN A C 1
ATOM 1393 O O . ASN A 1 168 ? -16.046 -14.597 22.139 1.00 11.80 198 ASN A O 1
ATOM 1398 N N . VAL A 1 169 ? -14.275 -15.852 21.600 1.00 9.91 199 VAL A N 1
ATOM 1399 C CA . VAL A 1 169 ? -15.058 -16.709 20.723 1.00 9.59 199 VAL A CA 1
ATOM 1400 C C . VAL A 1 169 ? -16.018 -17.580 21.537 1.00 10.09 199 VAL A C 1
ATOM 1401 O O . VAL A 1 169 ? -17.182 -17.742 21.151 1.00 10.35 199 VAL A O 1
ATOM 1405 N N . LYS A 1 170 ? -15.571 -18.125 22.668 1.00 10.00 200 LYS A N 1
ATOM 1406 C CA A LYS A 1 170 ? -16.477 -18.894 23.509 0.18 10.20 200 LYS A CA 1
ATOM 1407 C CA B LYS A 1 170 ? -16.463 -18.890 23.539 0.46 10.14 200 LYS A CA 1
ATOM 1408 C CA C LYS A 1 170 ? -16.459 -18.884 23.546 0.36 10.53 200 LYS A CA 1
ATOM 1409 C C . LYS A 1 170 ? -17.696 -18.067 23.903 1.00 10.54 200 LYS A C 1
ATOM 1410 O O . LYS A 1 170 ? -18.823 -18.572 23.893 1.00 11.83 200 LYS A O 1
ATOM 1426 N N . ASN A 1 171 ? -17.486 -16.791 24.206 1.00 11.18 201 ASN A N 1
ATOM 1427 C CA . ASN A 1 171 ? -18.586 -15.918 24.596 1.00 13.31 201 ASN A CA 1
ATOM 1428 C C . ASN A 1 171 ? -19.607 -15.716 23.485 1.00 13.73 201 ASN A C 1
ATOM 1429 O O . ASN A 1 171 ? -20.765 -15.422 23.764 1.00 21.16 201 ASN A O 1
ATOM 1434 N N . MET A 1 172 ? -19.205 -15.888 22.235 1.00 10.57 202 MET A N 1
ATOM 1435 C CA . MET A 1 172 ? -20.125 -15.770 21.103 1.00 10.76 202 MET A CA 1
ATOM 1436 C C . MET A 1 172 ? -21.000 -17.002 20.921 1.00 10.33 202 MET A C 1
ATOM 1437 O O . MET A 1 172 ? -21.939 -16.974 20.141 1.00 11.65 202 MET A O 1
ATOM 1442 N N . LEU A 1 173 ? -20.662 -18.088 21.596 1.00 10.57 203 LEU A N 1
ATOM 1443 C CA . LEU A 1 173 ? -21.271 -19.378 21.321 1.00 10.31 203 LEU A CA 1
ATOM 1444 C C . LEU A 1 173 ? -22.333 -19.810 22.329 1.00 10.01 203 LEU A C 1
ATOM 1445 O O . LEU A 1 173 ? -22.865 -20.905 22.226 1.00 10.12 203 LEU A O 1
ATOM 1450 N N . LEU A 1 174 ? -22.655 -18.966 23.299 1.00 10.89 204 LEU A N 1
ATOM 1451 C CA . LEU A 1 174 ? -23.667 -19.356 24.264 1.00 11.87 204 LEU A CA 1
ATOM 1452 C C . LEU A 1 174 ? -25.027 -19.472 23.579 1.00 12.49 204 LEU A C 1
ATOM 1453 O O . LEU A 1 174 ? -25.498 -18.523 22.955 1.00 16.34 204 LEU A O 1
ATOM 1458 N N . LEU A 1 175 ? -25.643 -20.643 23.684 1.00 11.63 205 LEU A N 1
ATOM 1459 C CA . LEU A 1 175 ? -26.960 -20.871 23.095 1.00 12.96 205 LEU A CA 1
ATOM 1460 C C . LEU A 1 175 ? -28.076 -20.702 24.114 1.00 13.42 205 LEU A C 1
ATOM 1461 O O . LEU A 1 175 ? -29.098 -20.092 23.822 1.00 15.40 205 LEU A O 1
ATOM 1466 N N . GLU A 1 176 ? -27.886 -21.241 25.314 1.00 12.51 206 GLU A N 1
ATOM 1467 C CA . GLU A 1 176 ? -28.910 -21.152 26.339 1.00 13.12 206 GLU A CA 1
ATOM 1468 C C . GLU A 1 176 ? -28.316 -21.494 27.691 1.00 13.22 206 GLU A C 1
ATOM 1469 O O . GLU A 1 176 ? -27.441 -22.361 27.798 1.00 13.69 206 GLU A O 1
ATOM 1475 N N . GLU A 1 177 ? -28.793 -20.806 28.724 1.00 14.44 207 GLU A N 1
ATOM 1476 C CA . GLU A 1 177 ? -28.482 -21.162 30.098 1.00 15.78 207 GLU A CA 1
ATOM 1477 C C . GLU A 1 177 ? -29.778 -21.477 30.829 1.00 15.46 207 GLU A C 1
ATOM 1478 O O . GLU A 1 177 ? -30.769 -20.760 30.686 1.00 17.81 207 GLU A O 1
ATOM 1484 N N . SER A 1 178 ? -29.772 -22.551 31.609 1.00 14.82 208 SER A N 1
ATOM 1485 C CA . SER A 1 178 ? -30.939 -22.927 32.390 1.00 14.39 208 SER A CA 1
ATOM 1486 C C . SER A 1 178 ? -30.474 -23.643 33.639 1.00 15.32 208 SER A C 1
ATOM 1487 O O . SER A 1 178 ? -29.731 -24.617 33.564 1.00 14.92 208 SER A O 1
ATOM 1490 N N . ASN A 1 179 ? -30.929 -23.159 34.793 1.00 17.59 209 ASN A N 1
ATOM 1491 C CA . ASN A 1 179 ? -30.590 -23.776 36.070 1.00 18.94 209 ASN A CA 1
ATOM 1492 C C . ASN A 1 179 ? -29.090 -23.976 36.262 1.00 18.88 209 ASN A C 1
ATOM 1493 O O . ASN A 1 179 ? -28.654 -24.987 36.807 1.00 20.09 209 ASN A O 1
ATOM 1498 N N . GLY A 1 180 ? -28.301 -23.016 35.795 1.00 19.70 210 GLY A N 1
ATOM 1499 C CA . GLY A 1 180 ? -26.863 -23.086 35.977 1.00 18.51 210 GLY A CA 1
ATOM 1500 C C . GLY A 1 180 ? -26.122 -23.920 34.945 1.00 16.42 210 GLY A C 1
ATOM 1501 O O . GLY A 1 180 ? -24.896 -23.942 34.936 1.00 17.79 210 GLY A O 1
ATOM 1502 N N . TYR A 1 181 ? -26.856 -24.620 34.087 1.00 14.28 211 TYR A N 1
ATOM 1503 C CA . TYR A 1 181 ? -26.247 -25.332 32.970 1.00 13.16 211 TYR A CA 1
ATOM 1504 C C . TYR A 1 181 ? -26.134 -24.370 31.805 1.00 13.18 211 TYR A C 1
ATOM 1505 O O . TYR A 1 181 ? -27.097 -23.683 31.480 1.00 16.99 211 TYR A O 1
ATOM 1514 N N . LYS A 1 182 ? -24.973 -24.325 31.163 1.00 11.70 212 LYS A N 1
ATOM 1515 C CA . LYS A 1 182 ? -24.799 -23.497 29.982 1.00 11.40 212 LYS A CA 1
ATOM 1516 C C . LYS A 1 182 ? -24.535 -24.393 28.792 1.00 11.27 212 LYS A C 1
ATOM 1517 O O . LYS A 1 182 ? -23.667 -25.264 28.841 1.00 13.12 212 LYS A O 1
ATOM 1523 N N . ILE A 1 183 ? -25.279 -24.173 27.719 1.00 9.94 213 ILE A N 1
ATOM 1524 C CA . ILE A 1 183 ? -25.024 -24.889 26.479 1.00 10.22 213 ILE A CA 1
ATOM 1525 C C . ILE A 1 183 ? -24.431 -23.919 25.488 1.00 9.12 213 ILE A C 1
ATOM 1526 O O . ILE A 1 183 ? -25.037 -22.886 25.169 1.00 10.73 213 ILE A O 1
ATOM 1531 N N . PHE A 1 184 ? -23.218 -24.241 25.047 1.00 8.64 214 PHE A N 1
ATOM 1532 C CA . PHE A 1 184 ? -22.505 -23.485 24.029 1.00 9.56 214 PHE A CA 1
ATOM 1533 C C . PHE A 1 184 ? -22.505 -24.316 22.766 1.00 9.10 214 PHE A C 1
ATOM 1534 O O . PHE A 1 184 ? -22.428 -25.539 22.830 1.00 9.67 214 PHE A O 1
ATOM 1542 N N . GLY A 1 185 ? -22.573 -23.680 21.605 1.00 9.38 215 GLY A N 1
ATOM 1543 C CA . GLY A 1 185 ? -22.453 -24.465 20.402 1.00 10.64 215 GLY A CA 1
ATOM 1544 C C . GLY A 1 185 ? -22.727 -23.702 19.143 1.00 9.82 215 GLY A C 1
ATOM 1545 O O . GLY A 1 185 ? -23.024 -22.506 19.172 1.00 11.04 215 GLY A O 1
ATOM 1546 N N . LYS A 1 186 ? -22.608 -24.420 18.036 1.00 9.68 216 LYS A N 1
ATOM 1547 C CA . LYS A 1 186 ? -22.677 -23.819 16.717 1.00 9.44 216 LYS A CA 1
ATOM 1548 C C . LYS A 1 186 ? -23.364 -24.788 15.781 1.00 8.89 216 LYS A C 1
ATOM 1549 O O . LYS A 1 186 ? -22.949 -25.940 15.663 1.00 9.26 216 LYS A O 1
ATOM 1555 N N . THR A 1 187 ? -24.394 -24.312 15.097 1.00 9.53 217 THR A N 1
ATOM 1556 C CA . THR A 1 187 ? -25.034 -25.111 14.068 1.00 10.44 217 THR A CA 1
ATOM 1557 C C . THR A 1 187 ? -24.334 -24.972 12.713 1.00 10.33 217 THR A C 1
ATOM 1558 O O . THR A 1 187 ? -23.628 -23.997 12.434 1.00 11.16 217 THR A O 1
ATOM 1562 N N . GLY A 1 188 ? -24.566 -25.952 11.851 1.00 10.05 218 GLY A N 1
ATOM 1563 C CA . GLY A 1 188 ? -24.149 -25.857 10.469 1.00 10.27 218 GLY A CA 1
ATOM 1564 C C . GLY A 1 188 ? -25.104 -26.663 9.617 1.00 10.24 218 GLY A C 1
ATOM 1565 O O . GLY A 1 188 ? -25.670 -27.672 10.065 1.00 11.00 218 GLY A O 1
ATOM 1566 N N . TRP A 1 189 ? -25.297 -26.211 8.386 1.00 10.67 219 TRP A N 1
ATOM 1567 C CA . TRP A 1 189 ? -26.122 -26.946 7.444 1.00 12.02 219 TRP A CA 1
ATOM 1568 C C . TRP A 1 189 ? -25.584 -26.659 6.057 1.00 12.39 219 TRP A C 1
ATOM 1569 O O . TRP A 1 189 ? -25.681 -25.535 5.569 1.00 13.91 219 TRP A O 1
ATOM 1580 N N . ALA A 1 190 ? -24.990 -27.671 5.435 1.00 11.72 220 ALA A N 1
ATOM 1581 C CA . ALA A 1 190 ? -24.570 -27.556 4.044 1.00 13.55 220 ALA A CA 1
ATOM 1582 C C . ALA A 1 190 ? -25.755 -28.000 3.201 1.00 14.76 220 ALA A C 1
ATOM 1583 O O . ALA A 1 190 ? -26.016 -29.193 3.069 1.00 16.03 220 ALA A O 1
ATOM 1585 N N . MET A 1 191 ? -26.472 -27.023 2.654 1.00 15.70 221 MET A N 1
ATOM 1586 C CA . MET A 1 191 ? -27.730 -27.255 1.949 1.00 18.17 221 MET A CA 1
ATOM 1587 C C . MET A 1 191 ? -27.535 -27.544 0.467 1.00 20.00 221 MET A C 1
ATOM 1588 O O . MET A 1 191 ? -28.421 -28.101 -0.181 1.00 22.64 221 MET A O 1
ATOM 1593 N N . ASP A 1 192 ? -26.387 -27.152 -0.073 1.00 20.68 222 ASP A N 1
ATOM 1594 C CA . ASP A 1 192 ? -26.197 -27.134 -1.516 1.00 22.48 222 ASP A CA 1
ATOM 1595 C C . ASP A 1 192 ? -25.353 -28.296 -2.014 1.00 22.79 222 ASP A C 1
ATOM 1596 O O . ASP A 1 192 ? -24.996 -28.348 -3.192 1.00 25.13 222 ASP A O 1
ATOM 1601 N N . ILE A 1 193 ? -25.034 -29.225 -1.121 1.00 22.67 223 ILE A N 1
ATOM 1602 C CA . ILE A 1 193 ? -24.314 -30.435 -1.495 1.00 23.26 223 ILE A CA 1
ATOM 1603 C C . ILE A 1 193 ? -25.205 -31.658 -1.320 1.00 23.52 223 ILE A C 1
ATOM 1604 O O . ILE A 1 193 ? -26.263 -31.584 -0.692 1.00 24.74 223 ILE A O 1
ATOM 1609 N N . LYS A 1 194 ? -24.784 -32.784 -1.886 1.00 23.71 224 LYS A N 1
ATOM 1610 C CA . LYS A 1 194 ? -25.568 -34.012 -1.804 1.00 24.48 224 LYS A CA 1
ATOM 1611 C C . LYS A 1 194 ? -24.709 -35.171 -1.323 1.00 24.41 224 LYS A C 1
ATOM 1612 O O . LYS A 1 194 ? -23.659 -35.443 -1.896 1.00 25.68 224 LYS A O 1
ATOM 1618 N N . PRO A 1 195 ? -25.134 -35.843 -0.243 1.00 22.06 225 PRO A N 1
ATOM 1619 C CA . PRO A 1 195 ? -26.286 -35.493 0.598 1.00 19.86 225 PRO A CA 1
ATOM 1620 C C . PRO A 1 195 ? -26.013 -34.266 1.465 1.00 18.25 225 PRO A C 1
ATOM 1621 O O . PRO A 1 195 ? -24.856 -33.893 1.684 1.00 18.82 225 PRO A O 1
ATOM 1625 N N . GLN A 1 196 ? -27.073 -33.632 1.947 1.00 16.81 226 GLN A N 1
ATOM 1626 C CA . GLN A 1 196 ? -26.916 -32.485 2.828 1.00 15.48 226 GLN A CA 1
ATOM 1627 C C . GLN A 1 196 ? -26.405 -32.933 4.191 1.00 14.55 226 GLN A C 1
ATOM 1628 O O . GLN A 1 196 ? -26.716 -34.035 4.641 1.00 15.14 226 GLN A O 1
ATOM 1634 N N . VAL A 1 197 ? -25.627 -32.080 4.850 1.00 13.22 227 VAL A N 1
ATOM 1635 C CA A VAL A 1 197 ? -25.132 -32.401 6.180 0.88 13.12 227 VAL A CA 1
ATOM 1636 C CA B VAL A 1 197 ? -25.119 -32.387 6.185 0.12 12.97 227 VAL A CA 1
ATOM 1637 C C . VAL A 1 197 ? -25.530 -31.323 7.173 1.00 11.57 227 VAL A C 1
ATOM 1638 O O . VAL A 1 197 ? -25.477 -30.130 6.872 1.00 12.49 227 VAL A O 1
ATOM 1645 N N . GLY A 1 198 ? -25.937 -31.767 8.354 1.00 11.14 228 GLY A N 1
ATOM 1646 C CA . GLY A 1 198 ? -26.297 -30.876 9.434 1.00 10.94 228 GLY A CA 1
ATOM 1647 C C . GLY A 1 198 ? -25.439 -31.162 10.647 1.00 10.55 228 GLY A C 1
ATOM 1648 O O . GLY A 1 198 ? -25.128 -32.321 10.948 1.00 11.37 228 GLY A O 1
ATOM 1649 N N . TRP A 1 199 ? -25.081 -30.092 11.343 1.00 9.57 229 TRP A N 1
ATOM 1650 C CA . TRP A 1 199 ? -24.205 -30.161 12.499 1.00 9.31 229 TRP A CA 1
ATOM 1651 C C . TRP A 1 199 ? -24.779 -29.373 13.661 1.00 8.86 229 TRP A C 1
ATOM 1652 O O . TRP A 1 199 ? -25.417 -28.338 13.466 1.00 9.34 229 TRP A O 1
ATOM 1663 N N . LEU A 1 200 ? -24.453 -29.814 14.871 1.00 8.41 230 LEU A N 1
ATOM 1664 C CA . LEU A 1 200 ? -24.572 -28.965 16.049 1.00 8.86 230 LEU A CA 1
ATOM 1665 C C . LEU A 1 200 ? -23.457 -29.407 16.993 1.00 8.16 230 LEU A C 1
ATOM 1666 O O . LEU A 1 200 ? -23.497 -30.515 17.529 1.00 8.93 230 LEU A O 1
ATOM 1671 N N . THR A 1 201 ? -22.436 -28.561 17.122 1.00 8.33 231 THR A N 1
ATOM 1672 C CA . THR A 1 201 ? -21.201 -28.912 17.821 1.00 8.40 231 THR A CA 1
ATOM 1673 C C . THR A 1 201 ? -20.978 -27.911 18.934 1.00 8.34 231 THR A C 1
ATOM 1674 O O . THR A 1 201 ? -21.142 -26.710 18.726 1.00 9.09 231 THR A O 1
ATOM 1678 N N . GLY A 1 202 ? -20.600 -28.383 20.119 1.00 8.15 232 GLY A N 1
ATOM 1679 C CA . GLY A 1 202 ? -20.503 -27.476 21.249 1.00 8.41 232 GLY A CA 1
ATOM 1680 C C . GLY A 1 202 ? -20.185 -28.183 22.538 1.00 7.71 232 GLY A C 1
ATOM 1681 O O . GLY A 1 202 ? -19.572 -29.256 22.526 1.00 8.67 232 GLY A O 1
ATOM 1682 N N . TRP A 1 203 ? -20.589 -27.586 23.656 1.00 8.42 233 TRP A N 1
ATOM 1683 C CA . TRP A 1 203 ? -20.363 -28.239 24.937 1.00 8.55 233 TRP A CA 1
ATOM 1684 C C . TRP A 1 203 ? -21.366 -27.761 25.952 1.00 8.46 233 TRP A C 1
ATOM 1685 O O . TRP A 1 203 ? -21.961 -26.685 25.807 1.00 9.10 233 TRP A O 1
ATOM 1696 N N . VAL A 1 204 ? -21.540 -28.582 26.982 1.00 8.65 234 VAL A N 1
ATOM 1697 C CA . VAL A 1 204 ? -22.315 -28.219 28.148 1.00 9.19 234 VAL A CA 1
ATOM 1698 C C . VAL A 1 204 ? -21.339 -27.909 29.268 1.00 9.71 234 VAL A C 1
ATOM 1699 O O . VAL A 1 204 ? -20.433 -28.699 29.545 1.00 10.31 234 VAL A O 1
ATOM 1703 N N . GLU A 1 205 ? -21.542 -26.769 29.922 1.00 9.52 235 GLU A N 1
ATOM 1704 C CA . GLU A 1 205 ? -20.875 -26.475 31.178 1.00 10.32 235 GLU A CA 1
ATOM 1705 C C . GLU A 1 205 ? -21.901 -26.705 32.273 1.00 10.67 235 GLU A C 1
ATOM 1706 O O . GLU A 1 205 ? -22.912 -26.002 32.354 1.00 11.71 235 GLU A O 1
ATOM 1712 N N . GLN A 1 206 ? -21.654 -27.710 33.101 1.00 10.45 236 GLN A N 1
ATOM 1713 C CA . GLN A 1 206 ? -22.580 -28.065 34.156 1.00 11.88 236 GLN A CA 1
ATOM 1714 C C . GLN A 1 206 ? -22.399 -27.108 35.342 1.00 12.36 236 GLN A C 1
ATOM 1715 O O . GLN A 1 206 ? -21.406 -26.395 35.414 1.00 13.15 236 GLN A O 1
ATOM 1721 N N . PRO A 1 207 ? -23.360 -27.081 36.279 1.00 13.45 237 PRO A N 1
ATOM 1722 C CA . PRO A 1 207 ? -23.298 -26.071 37.349 1.00 14.50 237 PRO A CA 1
ATOM 1723 C C . PRO A 1 207 ? -22.026 -26.100 38.191 1.00 14.51 237 PRO A C 1
ATOM 1724 O O . PRO A 1 207 ? -21.588 -25.043 38.636 1.00 16.19 237 PRO A O 1
ATOM 1728 N N . ASP A 1 208 ? -21.431 -27.271 38.385 1.00 13.86 238 ASP A N 1
ATOM 1729 C CA . ASP A 1 208 ? -20.212 -27.357 39.189 1.00 14.45 238 ASP A CA 1
ATOM 1730 C C . ASP A 1 208 ? -18.948 -27.065 38.385 1.00 14.67 238 ASP A C 1
ATOM 1731 O O . ASP A 1 208 ? -17.845 -27.118 38.918 1.00 16.67 238 ASP A O 1
ATOM 1736 N N . GLY A 1 209 ? -19.124 -26.770 37.098 1.00 14.08 239 GLY A N 1
ATOM 1737 C CA . GLY A 1 209 ? -18.027 -26.402 36.217 1.00 14.97 239 GLY A CA 1
ATOM 1738 C C . GLY A 1 209 ? -17.584 -27.472 35.237 1.00 13.88 239 GLY A C 1
ATOM 1739 O O . GLY A 1 209 ? -16.825 -27.187 34.317 1.00 15.08 239 GLY A O 1
ATOM 1740 N N . LYS A 1 210 ? -18.047 -28.705 35.417 1.00 13.42 240 LYS A N 1
ATOM 1741 C CA . LYS A 1 210 ? -17.633 -29.787 34.524 1.00 13.24 240 LYS A CA 1
ATOM 1742 C C . LYS A 1 210 ? -18.098 -29.543 33.091 1.00 12.12 240 LYS A C 1
ATOM 1743 O O . LYS A 1 210 ? -19.188 -29.037 32.857 1.00 12.76 240 LYS A O 1
ATOM 1749 N N . ILE A 1 211 ? -17.244 -29.911 32.141 1.00 10.98 241 ILE A N 1
ATOM 1750 C CA A ILE A 1 211 ? -17.514 -29.705 30.726 0.60 11.01 241 ILE A CA 1
ATOM 1751 C CA B ILE A 1 211 ? -17.489 -29.708 30.719 0.40 11.03 241 ILE A CA 1
ATOM 1752 C C . ILE A 1 211 ? -17.749 -31.039 30.032 1.00 10.57 241 ILE A C 1
ATOM 1753 O O . ILE A 1 211 ? -16.976 -31.977 30.199 1.00 11.55 241 ILE A O 1
ATOM 1762 N N . VAL A 1 212 ? -18.829 -31.112 29.252 1.00 9.85 242 VAL A N 1
ATOM 1763 C CA . VAL A 1 212 ? -19.111 -32.279 28.429 1.00 10.57 242 VAL A CA 1
ATOM 1764 C C . VAL A 1 212 ? -19.317 -31.786 27.000 1.00 9.41 242 VAL A C 1
ATOM 1765 O O . VAL A 1 212 ? -20.252 -31.036 26.732 1.00 10.44 242 VAL A O 1
ATOM 1769 N N . ALA A 1 213 ? -18.431 -32.179 26.093 1.00 9.62 243 ALA A N 1
ATOM 1770 C CA . ALA A 1 213 ? -18.487 -31.697 24.713 1.00 9.51 243 ALA A CA 1
ATOM 1771 C C . ALA A 1 213 ? -19.313 -32.619 23.835 1.00 8.98 243 ALA A C 1
ATOM 1772 O O . ALA A 1 213 ? -19.419 -33.816 24.105 1.00 9.88 243 ALA A O 1
ATOM 1774 N N . PHE A 1 214 ? -19.898 -32.055 22.785 1.00 9.08 244 PHE A N 1
ATOM 1775 C CA . PHE A 1 214 ? -20.732 -32.839 21.880 1.00 9.69 244 PHE A CA 1
ATOM 1776 C C . PHE A 1 214 ? -20.534 -32.432 20.429 1.00 8.67 244 PHE A C 1
ATOM 1777 O O . PHE A 1 214 ? -20.210 -31.286 20.126 1.00 8.65 244 PHE A O 1
ATOM 1785 N N . ALA A 1 215 ? -20.773 -33.383 19.533 1.00 8.89 245 ALA A N 1
ATOM 1786 C CA . ALA A 1 215 ? -20.903 -33.064 18.114 1.00 9.03 245 ALA A CA 1
ATOM 1787 C C . ALA A 1 215 ? -22.008 -33.935 17.550 1.00 9.09 245 ALA A C 1
ATOM 1788 O O . ALA A 1 215 ? -21.871 -35.160 17.504 1.00 10.04 245 ALA A O 1
ATOM 1790 N N . LEU A 1 216 ? -23.091 -33.289 17.137 1.00 8.79 246 LEU A N 1
ATOM 1791 C CA . LEU A 1 216 ? -24.183 -33.957 16.441 1.00 9.56 246 LEU A CA 1
ATOM 1792 C C . LEU A 1 216 ? -23.963 -33.770 14.947 1.00 9.17 246 LEU A C 1
ATOM 1793 O O . LEU A 1 216 ? -23.694 -32.662 14.486 1.00 9.52 246 LEU A O 1
ATOM 1798 N N . ASN A 1 217 ? -24.087 -34.857 14.197 1.00 9.37 247 ASN A N 1
ATOM 1799 C CA . ASN A 1 217 ? -23.902 -34.801 12.762 1.00 10.37 247 ASN A CA 1
ATOM 1800 C C . ASN A 1 217 ? -24.937 -35.712 12.122 1.00 10.48 247 ASN A C 1
ATOM 1801 O O . ASN A 1 217 ? -25.047 -36.874 12.495 1.00 11.15 247 ASN A O 1
ATOM 1806 N N . MET A 1 218 ? -25.710 -35.176 11.188 1.00 10.66 248 MET A N 1
ATOM 1807 C CA . MET A 1 218 ? -26.810 -35.940 10.617 1.00 12.08 248 MET A CA 1
ATOM 1808 C C . MET A 1 218 ? -27.044 -35.564 9.169 1.00 12.72 248 MET A C 1
ATOM 1809 O O . MET A 1 218 ? -26.685 -34.478 8.721 1.00 12.72 248 MET A O 1
ATOM 1814 N N . GLU A 1 219 ? -27.663 -36.473 8.429 1.00 12.97 249 GLU A N 1
ATOM 1815 C CA . GLU A 1 219 ? -28.116 -36.146 7.088 1.00 14.67 249 GLU A CA 1
ATOM 1816 C C . GLU A 1 219 ? -29.367 -35.269 7.156 1.00 14.59 249 GLU A C 1
ATOM 1817 O O . GLU A 1 219 ? -30.321 -35.581 7.871 1.00 17.28 249 GLU A O 1
ATOM 1823 N N . MET A 1 220 ? -29.352 -34.156 6.430 1.00 14.73 250 MET A N 1
ATOM 1824 C CA . MET A 1 220 ? -30.501 -33.257 6.392 1.00 15.28 250 MET A CA 1
ATOM 1825 C C . MET A 1 220 ? -31.286 -33.448 5.114 1.00 15.97 250 MET A C 1
ATOM 1826 O O . MET A 1 220 ? -30.742 -33.894 4.110 1.00 16.84 250 MET A O 1
ATOM 1831 N N . ARG A 1 221 ? -32.567 -33.102 5.167 1.00 17.30 251 ARG A N 1
ATOM 1832 C CA . ARG A 1 221 ? -33.387 -32.948 3.975 1.00 19.12 251 ARG A CA 1
ATOM 1833 C C . ARG A 1 221 ? -34.002 -31.555 3.982 1.00 18.98 251 ARG A C 1
ATOM 1834 O O . ARG A 1 221 ? -34.195 -30.962 5.044 1.00 19.67 251 ARG A O 1
ATOM 1842 N N . SER A 1 222 ? -34.320 -31.043 2.796 1.00 20.50 252 SER A N 1
ATOM 1843 C CA . SER A 1 222 ? -34.744 -29.654 2.655 1.00 22.27 252 SER A CA 1
ATOM 1844 C C . SER A 1 222 ? -36.029 -29.320 3.402 1.00 23.88 252 SER A C 1
ATOM 1845 O O . SER A 1 222 ? -36.250 -28.167 3.771 1.00 26.24 252 SER A O 1
ATOM 1848 N N . GLU A 1 223 ? -36.868 -30.326 3.624 1.00 23.63 253 GLU A N 1
ATOM 1849 C CA . GLU A 1 223 ? -38.156 -30.120 4.278 1.00 25.89 253 GLU A CA 1
ATOM 1850 C C . GLU A 1 223 ? -38.047 -30.093 5.801 1.00 24.56 253 GLU A C 1
ATOM 1851 O O . GLU A 1 223 ? -39.016 -29.785 6.489 1.00 26.26 253 GLU A O 1
ATOM 1857 N N . MET A 1 224 ? -36.870 -30.412 6.328 1.00 21.12 254 MET A N 1
ATOM 1858 C CA . MET A 1 224 ? -36.671 -30.396 7.774 1.00 20.04 254 MET A CA 1
ATOM 1859 C C . MET A 1 224 ? -36.615 -28.982 8.309 1.00 18.92 254 MET A C 1
ATOM 1860 O O . MET A 1 224 ? -36.019 -28.103 7.689 1.00 20.62 254 MET A O 1
ATOM 1865 N N . PRO A 1 225 ? -37.204 -28.761 9.489 1.00 19.20 255 PRO A N 1
ATOM 1866 C CA . PRO A 1 225 ? -36.943 -27.488 10.154 1.00 18.75 255 PRO A CA 1
ATOM 1867 C C . PRO A 1 225 ? -35.508 -27.496 10.673 1.00 17.31 255 PRO A C 1
ATOM 1868 O O . PRO A 1 225 ? -35.009 -28.547 11.097 1.00 17.26 255 PRO A O 1
ATOM 1872 N N . ALA A 1 226 ? -34.852 -26.342 10.643 1.00 17.30 256 ALA A N 1
ATOM 1873 C CA . ALA A 1 226 ? -33.486 -26.222 11.144 1.00 16.53 256 ALA A CA 1
ATOM 1874 C C . ALA A 1 226 ? -33.381 -26.714 12.588 1.00 15.19 256 ALA A C 1
ATOM 1875 O O . ALA A 1 226 ? -32.374 -27.314 12.988 1.00 14.62 256 ALA A O 1
ATOM 1877 N N . SER A 1 227 ? -34.438 -26.476 13.358 1.00 14.80 257 SER A N 1
ATOM 1878 C CA . SER A 1 227 ? -34.475 -26.837 14.774 1.00 14.75 257 SER A CA 1
ATOM 1879 C C . SER A 1 227 ? -34.441 -28.341 15.047 1.00 14.53 257 SER A C 1
ATOM 1880 O O . SER A 1 227 ? -34.316 -28.745 16.197 1.00 14.90 257 SER A O 1
ATOM 1883 N N . ILE A 1 228 ? -34.544 -29.171 14.013 1.00 13.90 258 ILE A N 1
ATOM 1884 C CA . ILE A 1 228 ? -34.463 -30.617 14.222 1.00 14.07 258 ILE A CA 1
ATOM 1885 C C . ILE A 1 228 ? -33.136 -30.994 14.893 1.00 12.82 258 ILE A C 1
ATOM 1886 O O . ILE A 1 228 ? -33.080 -31.919 15.704 1.00 12.49 258 ILE A O 1
ATOM 1891 N N . ARG A 1 229 ? -32.077 -30.252 14.571 1.00 11.91 259 ARG A N 1
ATOM 1892 C CA . ARG A 1 229 ? -30.764 -30.518 15.145 1.00 11.63 259 ARG A CA 1
ATOM 1893 C C . ARG A 1 229 ? -30.772 -30.240 16.643 1.00 11.20 259 ARG A C 1
ATOM 1894 O O . ARG A 1 229 ? -30.351 -31.077 17.441 1.00 11.48 259 ARG A O 1
ATOM 1902 N N . ASN A 1 230 ? -31.278 -29.068 17.012 1.00 11.72 260 ASN A N 1
ATOM 1903 C CA . ASN A 1 230 ? -31.371 -28.679 18.410 1.00 11.89 260 ASN A CA 1
ATOM 1904 C C . ASN A 1 230 ? -32.279 -29.623 19.181 1.00 11.76 260 ASN A C 1
ATOM 1905 O O . ASN A 1 230 ? -31.988 -29.989 20.310 1.00 12.16 260 ASN A O 1
ATOM 1910 N N . GLU A 1 231 ? -33.383 -30.013 18.558 1.00 12.39 261 GLU A N 1
ATOM 1911 C CA . GLU A 1 231 ? -34.336 -30.897 19.201 1.00 13.81 261 GLU A CA 1
ATOM 1912 C C . GLU A 1 231 ? -33.714 -32.256 19.521 1.00 12.55 261 GLU A C 1
ATOM 1913 O O . GLU A 1 231 ? -33.838 -32.760 20.644 1.00 12.58 261 GLU A O 1
ATOM 1919 N N . LEU A 1 232 ? -33.043 -32.850 18.537 1.00 11.98 262 LEU A N 1
ATOM 1920 C CA . LEU A 1 232 ? -32.377 -34.128 18.757 1.00 12.23 262 LEU A CA 1
ATOM 1921 C C . LEU A 1 232 ? -31.269 -34.026 19.799 1.00 11.25 262 LEU A C 1
ATOM 1922 O O . LEU A 1 232 ? -31.120 -34.911 20.641 1.00 12.11 262 LEU A O 1
ATOM 1927 N N . LEU A 1 233 ? -30.504 -32.942 19.747 1.00 10.83 263 LEU A N 1
ATOM 1928 C CA . LEU A 1 233 ? -29.453 -32.737 20.741 1.00 10.45 263 LEU A CA 1
ATOM 1929 C C . LEU A 1 233 ? -30.040 -32.690 22.151 1.00 10.42 263 LEU A C 1
ATOM 1930 O O . LEU A 1 233 ? -29.581 -33.390 23.049 1.00 10.36 263 LEU A O 1
ATOM 1935 N N . MET A 1 234 ? -31.039 -31.840 22.347 1.00 10.34 264 MET A N 1
ATOM 1936 C CA . MET A 1 234 ? -31.550 -31.594 23.685 1.00 11.06 264 MET A CA 1
ATOM 1937 C C . MET A 1 234 ? -32.189 -32.834 24.289 1.00 11.08 264 MET A C 1
ATOM 1938 O O . MET A 1 234 ? -31.973 -33.137 25.458 1.00 12.26 264 MET A O 1
ATOM 1943 N N . LYS A 1 235 ? -32.956 -33.578 23.501 1.00 12.06 265 LYS A N 1
ATOM 1944 C CA A LYS A 1 235 ? -33.557 -34.777 24.058 0.55 12.07 265 LYS A CA 1
ATOM 1945 C CA B LYS A 1 235 ? -33.561 -34.822 23.974 0.45 13.09 265 LYS A CA 1
ATOM 1946 C C . LYS A 1 235 ? -32.494 -35.834 24.361 1.00 11.86 265 LYS A C 1
ATOM 1947 O O . LYS A 1 235 ? -32.620 -36.569 25.339 1.00 12.00 265 LYS A O 1
ATOM 1958 N N . SER A 1 236 ? -31.437 -35.879 23.562 1.00 11.19 266 SER A N 1
ATOM 1959 C CA . SER A 1 236 ? -30.366 -36.830 23.796 1.00 11.58 266 SER A CA 1
ATOM 1960 C C . SER A 1 236 ? -29.552 -36.466 25.035 1.00 11.35 266 SER A C 1
ATOM 1961 O O . SER A 1 236 ? -29.238 -37.339 25.842 1.00 11.55 266 SER A O 1
ATOM 1964 N N . LEU A 1 237 ? -29.222 -35.183 25.199 1.00 11.15 267 LEU A N 1
ATOM 1965 C CA . LEU A 1 237 ? -28.483 -34.747 26.384 1.00 11.24 267 LEU A CA 1
ATOM 1966 C C . LEU A 1 237 ? -29.281 -35.017 27.660 1.00 11.69 267 LEU A C 1
ATOM 1967 O O . LEU A 1 237 ? -28.711 -35.373 28.692 1.00 12.45 267 LEU A O 1
ATOM 1972 N N . LYS A 1 238 ? -30.598 -34.830 27.597 1.00 11.88 268 LYS A N 1
ATOM 1973 C CA A LYS A 1 238 ? -31.446 -35.138 28.735 0.53 12.86 268 LYS A CA 1
ATOM 1974 C CA B LYS A 1 238 ? -31.476 -35.140 28.720 0.47 12.70 268 LYS A CA 1
ATOM 1975 C C . LYS A 1 238 ? -31.446 -36.639 29.029 1.00 12.95 268 LYS A C 1
ATOM 1976 O O . LYS A 1 238 ? -31.323 -37.050 30.185 1.00 14.77 268 LYS A O 1
ATOM 1987 N N . GLN A 1 239 ? -31.561 -37.463 27.991 1.00 12.66 269 GLN A N 1
ATOM 1988 C CA . GLN A 1 239 ? -31.528 -38.910 28.182 1.00 13.84 269 GLN A CA 1
ATOM 1989 C C . GLN A 1 239 ? -30.230 -39.379 28.839 1.00 13.70 269 GLN A C 1
ATOM 1990 O O . GLN A 1 239 ? -30.239 -40.303 29.647 1.00 15.23 269 GLN A O 1
ATOM 1996 N N . LEU A 1 240 ? -29.121 -38.737 28.476 1.00 12.93 270 LEU A N 1
ATOM 1997 C CA . LEU A 1 240 ? -27.804 -39.090 29.002 1.00 13.96 270 LEU A CA 1
ATOM 1998 C C . LEU A 1 240 ? -27.514 -38.463 30.359 1.00 13.88 270 LEU A C 1
ATOM 1999 O O . LEU A 1 240 ? -26.446 -38.694 30.926 1.00 15.65 270 LEU A O 1
ATOM 2004 N N . ASN A 1 241 ? -28.454 -37.664 30.865 1.00 13.32 271 ASN A N 1
ATOM 2005 C CA . ASN A 1 241 ? -28.292 -36.971 32.144 1.00 14.75 271 ASN A CA 1
ATOM 2006 C C . ASN A 1 241 ? -27.139 -35.970 32.145 1.00 13.94 271 ASN A C 1
ATOM 2007 O O . ASN A 1 241 ? -26.576 -35.660 33.189 1.00 17.07 271 ASN A O 1
ATOM 2012 N N . ILE A 1 242 ? -26.810 -35.447 30.969 1.00 12.89 272 ILE A N 1
ATOM 2013 C CA . ILE A 1 242 ? -25.794 -34.408 30.847 1.00 12.37 272 ILE A CA 1
ATOM 2014 C C . ILE A 1 242 ? -26.405 -33.050 31.197 1.00 12.52 272 ILE A C 1
ATOM 2015 O O . ILE A 1 242 ? -25.727 -32.162 31.727 1.00 13.74 272 ILE A O 1
ATOM 2020 N N . ILE A 1 243 ? -27.690 -32.899 30.875 1.00 13.34 273 ILE A N 1
ATOM 2021 C CA . ILE A 1 243 ? -28.517 -31.800 31.366 1.00 14.47 273 ILE A CA 1
ATOM 2022 C C . ILE A 1 243 ? -29.776 -32.392 31.993 1.00 18.56 273 ILE A C 1
ATOM 2023 O O . ILE A 1 243 ? -30.567 -31.687 32.617 1.00 20.89 273 ILE A O 1
#

B-factor: mean 19.49, std 9.15, range [7.71, 55.34]

Sequence (242 aa):
IVQGHNQVIHQYFDEKNNTSSGVLVIQTTDDKKKKINLYGNALSRANNTEYVPASTFKMLNALIGLENQKTDINEIFKWKGEKRSFTAWEKDMTLGEAMKKLSAVPVYQELARRIGLDLMQKEVKRIGFGNAEIGQQVDNFWLVGPLKVTPIQEVEFVSSQLAHTQQLPFSEKVQANVKKKNMLLLEESNGYKIFGKTGWAMDIKPQVVGWLTGWVEQPDGKIIVAFALNMEMRSEMPASIRNELLMKKSLKKQLNII

Foldseek 3Di:
DVVVLQVVLQVLQVVVVWFKWKWKDFPNDIDIHYNHRVLQPDKDQQFLLCLLVLLLLLVLVVLDHQPDADDDDDDDDPPCVPPDGRGSLVVQADPPDCVSLVSQVSCNDVNQLVSLVVQVAAVSDQPDRRRCCSQEHPGIHGLNSLQVVQVCLLVVNGPGDSVSSVSSQVSFFDDDDPQKTWGWHWGWNQPDPQIKIWTWHWIQHNVGGIMTMIMMIGDDPPDDNCSRVVSVVVSCVSVVVD

Organism: Acinetobacter baumannii (NCBI:txid470)

Nearest PDB structures (foldseek):
  4jf6-assembly1_A  TM=9.569E-01  e=1.652E-44  Acinet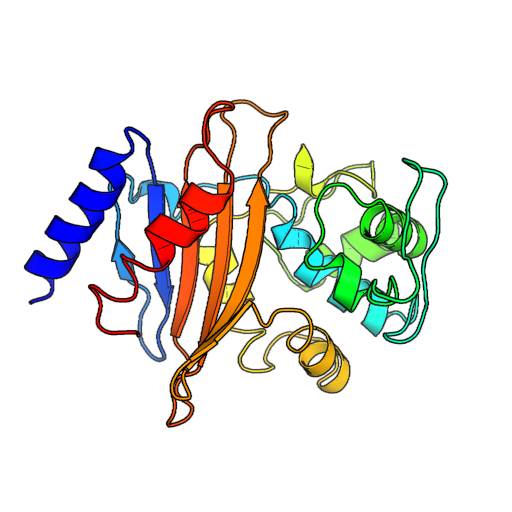obacter baumannii
  5tg7-assembly1_A  TM=9.511E-01  e=1.548E-38  Acinetobacter baumannii
  3pag-assembly1_A  TM=9.520E-01  e=1.050E-37  Acinetobacter baumannii
  5iy2-assembly2_B  TM=9.470E-01  e=5.235E-38  Acinetobacter baumannii
  5tg6-assembly1_A  TM=9.515E-01  e=1.488E-37  Acinetobacter baumannii